Protein AF-A0A952U8T3-F1 (afdb_monomer_lite)

Structure (mmCIF, N/CA/C/O backbone):
data_AF-A0A952U8T3-F1
#
_entry.id   AF-A0A952U8T3-F1
#
loop_
_atom_site.group_PDB
_atom_site.id
_atom_site.type_symbol
_atom_site.label_atom_id
_atom_site.label_alt_id
_atom_site.label_comp_id
_atom_site.label_asym_id
_atom_site.label_entity_id
_atom_site.label_seq_id
_atom_site.pdbx_PDB_ins_code
_atom_site.Cartn_x
_atom_site.Cartn_y
_atom_site.Cartn_z
_atom_site.occupancy
_atom_site.B_iso_or_equiv
_atom_site.auth_seq_id
_atom_site.auth_comp_id
_atom_site.auth_asym_id
_atom_site.auth_atom_id
_atom_site.pdbx_PDB_model_num
ATOM 1 N N . MET A 1 1 ? -33.536 -36.654 -1.961 1.00 46.78 1 MET A N 1
ATOM 2 C CA . MET A 1 1 ? -33.270 -36.885 -0.527 1.00 46.78 1 MET A CA 1
ATOM 3 C C . MET A 1 1 ? -33.445 -35.545 0.174 1.00 46.78 1 MET A C 1
ATOM 5 O O . MET A 1 1 ? -32.583 -34.686 0.072 1.00 46.78 1 MET A O 1
ATOM 9 N N . SER A 1 2 ? -34.635 -35.302 0.715 1.00 52.59 2 SER A N 1
ATOM 10 C CA . SER A 1 2 ? -35.081 -34.015 1.262 1.00 52.59 2 SER A CA 1
ATOM 11 C C . SER A 1 2 ? -34.942 -34.053 2.782 1.00 52.59 2 SER A C 1
ATOM 13 O O . SER A 1 2 ? -35.641 -34.810 3.449 1.00 52.59 2 SER A O 1
ATOM 15 N N . ILE A 1 3 ? -34.007 -33.276 3.328 1.00 52.75 3 ILE A N 1
ATOM 16 C CA . ILE A 1 3 ? -33.812 -33.153 4.776 1.00 52.75 3 ILE A CA 1
ATOM 17 C C . ILE A 1 3 ? -34.829 -32.127 5.294 1.00 52.75 3 ILE A C 1
ATOM 19 O O . ILE A 1 3 ? -34.793 -30.956 4.919 1.00 52.75 3 ILE A O 1
ATOM 23 N N . SER A 1 4 ? -35.772 -32.581 6.120 1.00 53.47 4 SER A N 1
ATOM 24 C CA . SER A 1 4 ? -36.862 -31.773 6.677 1.00 53.47 4 SER A CA 1
ATOM 25 C C . SER A 1 4 ? -36.349 -30.718 7.669 1.00 53.47 4 SER A C 1
ATOM 27 O O . SER A 1 4 ? -35.991 -31.031 8.803 1.00 53.47 4 SER A O 1
ATOM 29 N N . PHE A 1 5 ? -36.367 -29.446 7.258 1.00 59.59 5 PHE A N 1
ATOM 30 C CA . PHE A 1 5 ? -35.943 -28.271 8.043 1.00 59.59 5 PHE A CA 1
ATOM 31 C C . PHE A 1 5 ? -36.820 -27.952 9.271 1.00 59.59 5 PHE A C 1
ATOM 33 O O . PHE A 1 5 ? -36.450 -27.130 10.108 1.00 59.59 5 PHE A O 1
ATOM 40 N N . THR A 1 6 ? -37.976 -28.599 9.420 1.00 67.00 6 THR A N 1
ATOM 41 C CA . THR A 1 6 ? -38.941 -28.340 10.500 1.00 67.00 6 THR A CA 1
ATOM 42 C C . THR A 1 6 ? -38.491 -28.821 11.883 1.00 67.00 6 THR A C 1
ATOM 44 O O . THR A 1 6 ? -39.034 -28.360 12.881 1.00 67.00 6 THR A O 1
ATOM 47 N N . SER A 1 7 ? -37.488 -29.702 11.973 1.00 65.69 7 SER A N 1
ATOM 48 C CA . SER A 1 7 ? -37.007 -30.232 13.262 1.00 65.69 7 SER A CA 1
ATOM 49 C C . SER A 1 7 ? -36.010 -29.303 13.9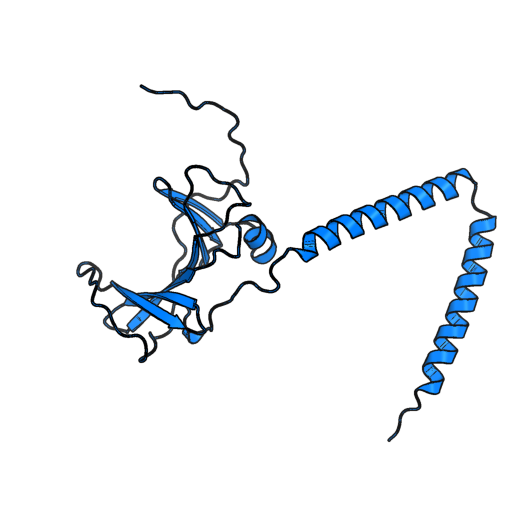76 1.00 65.69 7 SER A C 1
ATOM 51 O O . SER A 1 7 ? -35.964 -29.250 15.201 1.00 65.69 7 SER A O 1
ATOM 53 N N . ALA A 1 8 ? -35.230 -28.507 13.236 1.00 68.88 8 ALA A N 1
ATOM 54 C CA . ALA A 1 8 ? -34.172 -27.683 13.830 1.00 68.88 8 ALA A CA 1
ATOM 55 C C . ALA A 1 8 ? -34.709 -26.460 14.599 1.00 68.88 8 ALA A C 1
ATOM 57 O O . ALA A 1 8 ? -34.133 -26.037 15.601 1.00 68.88 8 ALA A O 1
ATOM 58 N N . THR A 1 9 ? -35.836 -25.893 14.164 1.00 78.06 9 THR A N 1
ATOM 59 C CA . THR A 1 9 ? -36.404 -24.676 14.766 1.00 78.06 9 THR A CA 1
ATOM 60 C C . THR A 1 9 ? -37.128 -24.941 16.087 1.00 78.06 9 THR A C 1
ATOM 62 O O . THR A 1 9 ? -37.121 -24.079 16.967 1.00 78.06 9 THR A O 1
ATOM 65 N N . SER A 1 10 ? -37.714 -26.129 16.273 1.00 79.94 10 SER A N 1
ATOM 66 C CA . SER A 1 10 ? -38.388 -26.503 17.525 1.00 79.94 10 SER A CA 1
ATOM 67 C C . SER A 1 10 ? -37.392 -26.744 18.662 1.00 79.94 10 SER A C 1
ATOM 69 O O . SER A 1 10 ? -37.638 -26.312 19.790 1.00 79.94 10 SER A O 1
ATOM 71 N N . ILE A 1 11 ? -36.237 -27.343 18.350 1.00 80.69 11 ILE A N 1
ATOM 72 C CA . ILE A 1 11 ? -35.148 -27.590 19.305 1.00 80.69 11 ILE A CA 1
ATOM 73 C C . ILE A 1 11 ? -34.557 -26.261 19.795 1.00 80.69 11 ILE A C 1
ATOM 75 O O . ILE A 1 11 ? -34.459 -26.041 21.002 1.00 80.69 11 ILE A O 1
ATOM 79 N N . LEU A 1 12 ? -34.260 -25.326 18.885 1.00 85.06 12 LEU A N 1
ATOM 80 C CA . LEU A 1 12 ? -33.730 -24.006 19.254 1.00 85.06 12 LEU A CA 1
ATOM 81 C C . LEU A 1 12 ? -34.709 -23.195 20.111 1.00 85.06 12 LEU A C 1
ATOM 83 O O . LEU A 1 12 ? -34.300 -22.534 21.065 1.00 85.06 12 LEU A O 1
ATOM 87 N N . ARG A 1 13 ? -36.011 -23.263 19.810 1.00 85.00 13 ARG A N 1
ATOM 88 C CA . ARG A 1 13 ? -37.036 -22.549 20.580 1.00 85.00 13 ARG A CA 1
ATOM 89 C C . ARG A 1 13 ? -37.149 -23.074 22.012 1.00 85.00 13 ARG A C 1
ATOM 91 O O . ARG A 1 13 ? -37.272 -22.279 22.940 1.00 85.00 13 ARG A O 1
ATOM 98 N N . HIS A 1 14 ? -37.091 -24.393 22.193 1.00 85.69 14 HIS A N 1
ATOM 99 C CA . HIS A 1 14 ? -37.178 -25.013 23.513 1.00 85.69 14 HIS A CA 1
ATOM 100 C C . HIS A 1 14 ? -35.940 -24.714 24.380 1.00 85.69 14 HIS A C 1
ATOM 102 O O . HIS A 1 14 ? -36.074 -24.404 25.565 1.00 85.69 14 HIS A O 1
ATOM 108 N N . GLU A 1 15 ? -34.739 -24.744 23.796 1.00 86.81 15 GLU A N 1
ATOM 109 C CA . GLU A 1 15 ? -33.503 -24.351 24.489 1.00 86.81 15 GLU A CA 1
ATOM 110 C C . GLU A 1 15 ? -33.518 -22.866 24.893 1.00 86.81 15 GLU A C 1
ATOM 112 O O . GLU A 1 15 ? -33.124 -22.517 26.008 1.00 86.81 15 GLU A O 1
ATOM 117 N N . PHE A 1 16 ? -34.062 -21.987 24.045 1.00 86.00 16 PHE A N 1
ATOM 118 C CA . PHE A 1 16 ? -34.158 -20.555 24.339 1.00 86.00 16 PHE A CA 1
ATOM 119 C C . PHE A 1 16 ? -35.084 -20.245 25.529 1.00 86.00 16 PHE A C 1
ATOM 121 O O . PHE A 1 16 ? -34.738 -19.437 26.394 1.00 86.00 16 PHE A O 1
ATOM 128 N N . GLU A 1 17 ? -36.239 -20.912 25.623 1.00 87.62 17 GLU A N 1
ATOM 129 C CA . GLU A 1 17 ? -37.163 -20.768 26.762 1.00 87.62 17 GLU A CA 1
ATOM 130 C C . GLU A 1 17 ? -36.539 -21.267 28.079 1.00 87.62 17 GLU A C 1
ATOM 132 O O . GLU A 1 17 ? -36.677 -20.628 29.131 1.00 87.62 17 GLU A O 1
ATOM 137 N N . ARG A 1 18 ? -35.767 -22.365 28.035 1.00 85.69 18 ARG A N 1
ATOM 138 C CA . ARG A 1 18 ? -34.999 -22.840 29.200 1.00 85.69 18 ARG A CA 1
ATOM 139 C C . ARG A 1 18 ? -33.973 -21.810 29.657 1.00 85.69 18 ARG A C 1
ATOM 141 O O . ARG A 1 18 ? -33.938 -21.481 30.842 1.00 85.69 18 ARG A O 1
ATOM 148 N N . LEU A 1 19 ? -33.200 -21.252 28.731 1.00 86.62 19 LEU A N 1
ATOM 149 C CA . LEU A 1 19 ? -32.207 -20.218 29.028 1.00 86.62 19 LEU A CA 1
ATOM 150 C C . LEU A 1 19 ? -32.858 -18.971 29.636 1.00 86.62 19 LEU A C 1
ATOM 152 O O . LEU A 1 19 ? -32.389 -18.455 30.650 1.00 86.62 19 LEU A O 1
ATOM 156 N N . ARG A 1 20 ? -33.994 -18.531 29.087 1.00 86.88 20 ARG A N 1
ATOM 157 C CA . ARG A 1 20 ? -34.738 -17.370 29.587 1.00 86.88 20 ARG A CA 1
ATOM 158 C C . ARG A 1 20 ? -35.224 -17.559 31.027 1.00 86.88 20 ARG A C 1
ATOM 160 O O . ARG A 1 20 ? -35.059 -16.654 31.849 1.00 86.88 20 ARG A O 1
ATOM 167 N N . SER A 1 21 ? -35.809 -18.716 31.344 1.00 83.31 21 SER A N 1
ATOM 168 C CA . SER A 1 21 ? -36.299 -19.004 32.702 1.00 83.31 21 SER A CA 1
ATOM 169 C C . SER A 1 21 ? -35.157 -19.090 33.723 1.00 83.31 21 SER A C 1
ATOM 171 O O . SER A 1 21 ? -35.264 -18.534 34.821 1.00 83.31 21 SER A O 1
ATOM 173 N N . PHE A 1 22 ? -34.029 -19.691 33.336 1.00 84.31 22 PHE A N 1
ATOM 174 C CA . PHE A 1 22 ? -32.840 -19.803 34.177 1.00 84.31 22 PHE A CA 1
ATOM 175 C C . PHE A 1 22 ? -32.208 -18.434 34.473 1.00 84.31 22 PHE A C 1
ATOM 177 O O . PHE A 1 22 ? -31.939 -18.108 35.632 1.00 84.31 22 PHE A O 1
ATOM 184 N N . VAL A 1 23 ? -32.050 -17.588 33.450 1.00 81.88 23 VAL A N 1
ATOM 185 C CA . VAL A 1 23 ? -31.496 -16.231 33.592 1.00 81.88 23 VAL A CA 1
ATOM 186 C C . VAL A 1 23 ? -32.370 -15.372 34.512 1.00 81.88 23 VAL A C 1
ATOM 188 O O . VAL A 1 23 ? -31.845 -14.680 35.384 1.00 81.88 23 VAL A O 1
ATOM 191 N N . GLY A 1 24 ? -33.700 -15.454 34.392 1.00 77.00 24 GLY A N 1
ATOM 192 C CA . GLY A 1 24 ? -34.622 -14.693 35.243 1.00 77.00 24 GLY A CA 1
ATOM 193 C C . GLY A 1 24 ? -34.535 -15.060 36.730 1.00 77.00 24 GLY A C 1
ATOM 194 O O . GLY A 1 24 ? -34.534 -14.178 37.595 1.00 77.00 24 GLY A O 1
ATOM 195 N N . LEU A 1 25 ? -34.413 -16.355 37.040 1.00 84.38 25 LEU A N 1
ATOM 196 C CA . LEU A 1 25 ? -34.237 -16.844 38.413 1.00 84.38 25 LEU A CA 1
ATOM 197 C C . LEU A 1 25 ? -32.885 -16.430 38.999 1.00 84.38 25 LEU A C 1
ATOM 199 O O . LEU A 1 25 ? -32.820 -16.009 40.157 1.00 84.38 25 LEU A O 1
ATOM 203 N N . TRP A 1 26 ? -31.825 -16.496 38.196 1.00 78.81 26 TRP A N 1
ATOM 204 C CA . TRP A 1 26 ? -30.488 -16.080 38.605 1.00 78.81 26 TRP A CA 1
ATOM 205 C C . TRP A 1 26 ? -30.447 -14.576 38.915 1.00 78.81 26 TRP A C 1
ATOM 207 O O . TRP A 1 26 ? -30.024 -14.182 40.002 1.00 78.81 26 TRP A O 1
ATOM 217 N N . PHE A 1 27 ? -31.033 -13.735 38.053 1.00 78.06 27 PHE A N 1
ATOM 218 C CA . PHE A 1 27 ? -31.117 -12.284 38.260 1.00 78.06 27 PHE A CA 1
ATOM 219 C C . PHE A 1 27 ? -31.893 -11.872 39.518 1.00 78.06 27 PHE A C 1
ATOM 221 O O . PHE A 1 27 ? -31.617 -10.816 40.091 1.00 78.06 27 PHE A O 1
ATOM 228 N N . ARG A 1 28 ? -32.848 -12.675 40.000 1.00 83.62 28 ARG A N 1
ATOM 229 C CA . ARG A 1 28 ? -33.565 -12.370 41.252 1.00 83.62 28 ARG A CA 1
ATOM 230 C C . ARG A 1 28 ? -32.678 -12.461 42.494 1.00 83.62 28 ARG A C 1
ATOM 232 O O . ARG A 1 28 ? -32.936 -11.727 43.441 1.00 83.62 28 ARG A O 1
ATOM 239 N N . ARG A 1 29 ? -31.641 -13.305 42.489 1.00 86.69 29 ARG A N 1
ATOM 240 C CA . ARG A 1 29 ? -30.754 -13.525 43.648 1.00 86.69 29 ARG A CA 1
ATOM 241 C C . ARG A 1 29 ? -29.579 -12.554 43.736 1.00 86.69 29 ARG A C 1
ATOM 243 O O . ARG A 1 29 ? -28.903 -12.509 44.757 1.00 86.69 29 ARG A O 1
ATOM 250 N N . ILE A 1 30 ? -29.331 -11.783 42.684 1.00 84.38 30 ILE A N 1
ATOM 251 C CA . ILE A 1 30 ? -28.182 -10.884 42.618 1.00 84.38 30 ILE A CA 1
ATOM 252 C C . ILE A 1 30 ? -28.453 -9.603 43.432 1.00 84.38 30 ILE A C 1
ATOM 254 O O . ILE A 1 30 ? -29.511 -8.988 43.241 1.00 84.38 30 ILE A O 1
ATOM 258 N N . PRO A 1 31 ? -27.510 -9.149 44.283 1.00 92.62 31 PRO A N 1
ATOM 259 C CA . PRO A 1 31 ? -27.607 -7.865 44.974 1.00 92.62 31 PRO A CA 1
ATOM 260 C C . PRO A 1 31 ? -27.795 -6.696 43.990 1.00 92.62 31 PRO A C 1
ATOM 262 O O . PRO A 1 31 ? -27.224 -6.719 42.898 1.00 92.62 31 PRO A O 1
ATOM 265 N N . PRO A 1 32 ? -28.540 -5.638 44.354 1.00 90.50 32 PRO A N 1
ATOM 266 C CA . PRO A 1 32 ? -28.832 -4.525 43.445 1.00 90.50 32 PRO A CA 1
ATOM 267 C C . PRO A 1 32 ? -27.567 -3.839 42.905 1.00 90.50 32 PRO A C 1
ATOM 269 O O . PRO A 1 32 ? -27.513 -3.517 41.721 1.00 90.50 32 PRO A O 1
ATOM 272 N N . LEU A 1 33 ? -26.517 -3.704 43.723 1.00 91.12 33 LEU A N 1
ATOM 273 C CA . LEU A 1 33 ? -25.235 -3.126 43.300 1.00 91.12 33 LEU A CA 1
ATOM 274 C C . LEU A 1 33 ? -24.551 -3.943 42.195 1.00 91.12 33 LEU A C 1
ATOM 276 O O . LEU A 1 33 ? -24.037 -3.373 41.235 1.00 91.12 33 LEU A O 1
ATOM 280 N N . LEU A 1 34 ? -24.596 -5.277 42.279 1.00 90.94 34 LEU A N 1
ATOM 281 C CA . LEU A 1 34 ? -23.985 -6.141 41.267 1.00 90.94 34 LEU A CA 1
ATOM 282 C C . LEU A 1 34 ? -24.742 -6.060 39.930 1.00 90.94 34 LEU A C 1
ATOM 284 O O . LEU A 1 34 ? -24.119 -6.128 38.875 1.00 90.94 34 LEU A O 1
ATOM 288 N N . LYS A 1 35 ? -26.065 -5.837 39.952 1.00 87.31 35 LYS A N 1
ATOM 289 C CA . LYS A 1 35 ? -26.858 -5.598 38.729 1.00 87.31 35 LYS A CA 1
A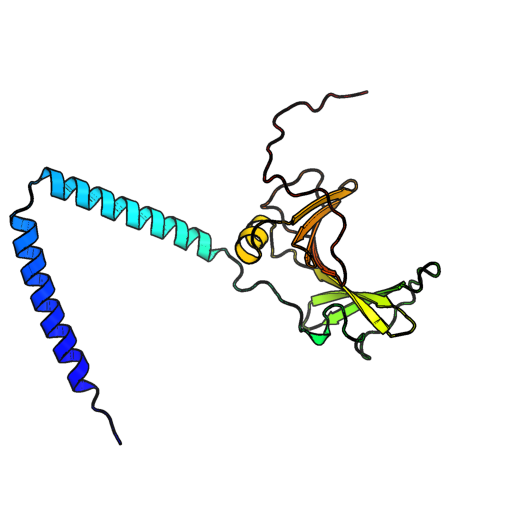TOM 290 C C . LYS A 1 35 ? -26.440 -4.314 38.021 1.00 87.31 35 LYS A C 1
ATOM 292 O O . LYS A 1 35 ? -26.324 -4.315 36.800 1.00 87.31 35 LYS A O 1
ATOM 297 N N . ILE A 1 36 ? -26.201 -3.245 38.782 1.00 93.19 36 ILE A N 1
ATOM 298 C CA . ILE A 1 36 ? -25.736 -1.962 38.238 1.00 93.19 36 ILE A CA 1
ATOM 299 C C . ILE A 1 36 ? -24.346 -2.131 37.621 1.00 93.19 36 ILE A C 1
ATOM 301 O O . ILE A 1 36 ? -24.143 -1.727 36.480 1.00 93.19 36 ILE A O 1
ATOM 305 N N . ALA A 1 37 ? -23.424 -2.793 38.327 1.00 94.69 37 ALA A N 1
ATOM 306 C CA . ALA A 1 37 ? -22.079 -3.059 37.821 1.00 94.69 37 ALA A CA 1
ATOM 307 C C . ALA A 1 37 ? -22.097 -3.891 36.524 1.00 94.69 37 ALA A C 1
ATOM 309 O O . ALA A 1 37 ? -21.435 -3.533 35.552 1.00 94.69 37 ALA A O 1
ATOM 310 N N . LEU A 1 38 ? -22.908 -4.955 36.469 1.00 94.62 38 LEU A N 1
ATOM 311 C CA . LEU A 1 38 ? -23.120 -5.750 35.252 1.00 94.62 38 LEU A CA 1
ATOM 312 C C . LEU A 1 38 ? -23.693 -4.906 34.109 1.00 94.62 38 LEU A C 1
ATOM 314 O O . LEU A 1 38 ? -23.211 -4.997 32.984 1.00 94.62 38 LEU A O 1
ATOM 318 N N . GLY A 1 39 ? -24.690 -4.067 34.394 1.00 94.62 39 GLY A N 1
ATOM 319 C CA . GLY A 1 39 ? -25.277 -3.162 33.407 1.00 94.62 39 GLY A CA 1
ATOM 320 C C . GLY A 1 39 ? -24.257 -2.171 32.844 1.00 94.62 39 GLY A C 1
ATOM 321 O O . GLY A 1 39 ? -24.164 -2.019 31.628 1.00 94.62 39 GLY A O 1
ATOM 322 N N . MET A 1 40 ? -23.445 -1.557 33.710 1.00 96.56 40 MET A N 1
ATOM 323 C CA . MET A 1 40 ? -22.357 -0.661 33.306 1.00 96.56 40 MET A CA 1
ATOM 324 C C . MET A 1 40 ? -21.316 -1.383 32.449 1.00 96.56 40 MET A C 1
ATOM 326 O O . MET A 1 40 ? -20.934 -0.864 31.405 1.00 96.56 40 MET A O 1
ATOM 330 N N . GLN A 1 41 ? -20.902 -2.593 32.837 1.00 96.38 41 GLN A N 1
ATOM 331 C CA . GLN A 1 41 ? -19.922 -3.376 32.084 1.00 96.38 41 GLN A CA 1
ATOM 332 C C . GLN A 1 41 ? -20.438 -3.758 30.692 1.00 96.38 41 GLN A C 1
ATOM 334 O O . GLN A 1 41 ? -19.719 -3.608 29.702 1.00 96.38 41 GLN A O 1
ATOM 339 N N . VAL A 1 42 ? -21.685 -4.228 30.596 1.00 96.06 42 VAL A N 1
ATOM 340 C CA . VAL A 1 42 ? -22.318 -4.561 29.312 1.00 96.06 42 VAL A CA 1
ATOM 341 C C . VAL A 1 42 ? -22.451 -3.306 28.451 1.00 96.06 42 VAL A C 1
ATOM 343 O O . VAL A 1 42 ? -22.088 -3.338 27.279 1.00 96.06 42 VAL A O 1
ATOM 346 N N . GLY A 1 43 ? -22.897 -2.190 29.034 1.00 97.25 43 GLY A N 1
ATOM 347 C CA . GLY A 1 43 ? -22.998 -0.904 28.346 1.00 97.25 43 GLY A CA 1
ATOM 348 C C . GLY A 1 43 ? -21.655 -0.427 27.791 1.00 97.25 43 GLY A C 1
ATOM 349 O O . GLY A 1 43 ? -21.558 -0.123 26.605 1.00 97.25 43 GLY A O 1
ATOM 350 N N . LEU A 1 44 ? -20.599 -0.444 28.609 1.00 97.12 44 LEU A N 1
ATOM 351 C CA . LEU A 1 44 ? -19.242 -0.089 28.190 1.00 97.12 44 LEU A CA 1
ATOM 352 C C . LEU A 1 44 ? -18.740 -1.006 27.068 1.00 97.12 44 LEU A C 1
ATOM 354 O O . LEU A 1 44 ? -18.192 -0.528 26.080 1.00 97.12 44 LEU A O 1
ATOM 358 N N . THR A 1 45 ? -18.973 -2.315 27.184 1.00 96.44 45 THR A N 1
ATOM 359 C CA . THR A 1 45 ? -18.570 -3.293 26.163 1.00 96.44 45 THR A CA 1
ATOM 360 C C . THR A 1 45 ? -19.277 -3.027 24.832 1.00 96.44 45 THR A C 1
ATOM 362 O O . THR A 1 45 ? -18.637 -3.047 23.784 1.00 96.44 45 THR A O 1
ATOM 365 N N . LEU A 1 46 ? -20.577 -2.718 24.856 1.00 96.62 46 LEU A N 1
ATOM 366 C CA . LEU A 1 46 ? -21.335 -2.361 23.654 1.00 96.62 46 LEU A CA 1
ATOM 367 C C . LEU A 1 46 ? -20.849 -1.049 23.029 1.00 96.62 46 LEU A C 1
ATOM 369 O O . LEU A 1 46 ? -20.758 -0.975 21.807 1.00 96.62 46 LEU A O 1
ATOM 373 N N . ILE A 1 47 ? -20.491 -0.047 23.839 1.00 96.44 47 ILE A N 1
ATOM 374 C CA . ILE A 1 47 ? -19.891 1.203 23.349 1.00 96.44 47 ILE A CA 1
ATOM 375 C C . ILE A 1 47 ? -18.553 0.913 22.663 1.00 96.44 47 ILE A C 1
ATOM 377 O O . ILE A 1 47 ? -18.350 1.355 21.537 1.00 96.44 47 ILE A O 1
ATOM 381 N N . ILE A 1 48 ? -17.672 0.124 23.287 1.00 94.69 48 ILE A N 1
ATOM 382 C CA . ILE A 1 48 ? -16.378 -0.261 22.701 1.00 94.69 48 ILE A CA 1
ATOM 383 C C . ILE A 1 48 ? -16.586 -0.990 21.369 1.00 94.69 48 ILE A C 1
ATOM 385 O O . ILE A 1 48 ? -15.977 -0.622 20.368 1.00 94.69 48 ILE A O 1
ATOM 389 N N . ILE A 1 49 ? -17.481 -1.982 21.321 1.00 91.38 49 ILE A N 1
ATOM 390 C CA . ILE A 1 49 ? -17.804 -2.706 20.082 1.00 91.38 49 ILE A CA 1
ATOM 391 C C . ILE A 1 49 ? -18.367 -1.750 19.024 1.00 91.38 49 ILE A C 1
ATOM 393 O O . ILE A 1 49 ? -17.993 -1.849 17.857 1.00 91.38 49 ILE A O 1
ATOM 397 N N . GLY A 1 50 ? -19.241 -0.820 19.414 1.00 90.75 50 GLY A N 1
ATOM 398 C CA . GLY A 1 50 ? -19.814 0.186 18.524 1.00 90.75 50 GLY A CA 1
ATOM 399 C C . GLY A 1 50 ? -18.750 1.097 17.914 1.00 90.75 50 GLY A C 1
ATOM 400 O O . GLY A 1 50 ? -18.724 1.266 16.698 1.00 90.75 50 GLY A O 1
ATOM 401 N N . VAL A 1 51 ? -17.830 1.612 18.732 1.00 87.12 51 VAL A N 1
ATOM 402 C CA . VAL A 1 51 ? -16.701 2.442 18.282 1.00 87.12 51 VAL A CA 1
ATOM 403 C C . VAL A 1 51 ? -15.784 1.656 17.344 1.00 87.12 51 VAL A C 1
ATOM 405 O O . VAL A 1 51 ? -15.431 2.155 16.279 1.00 87.12 51 VAL A O 1
ATOM 408 N N . LEU A 1 52 ? -15.459 0.404 17.679 1.00 83.38 52 LEU A N 1
ATOM 409 C CA . LEU A 1 52 ? -14.640 -0.459 16.822 1.00 83.38 52 LEU A CA 1
ATOM 410 C C . LEU A 1 52 ? -15.311 -0.732 15.470 1.00 83.38 52 LEU A C 1
ATOM 412 O O . LEU A 1 52 ? -14.648 -0.680 14.436 1.00 83.38 52 LEU A O 1
ATOM 416 N N . ARG A 1 53 ? -16.623 -0.999 15.459 1.00 80.25 53 ARG A N 1
ATOM 417 C CA . ARG A 1 53 ? -17.401 -1.229 14.232 1.00 80.25 53 ARG A CA 1
ATOM 418 C C . ARG A 1 53 ? -17.494 0.027 13.372 1.00 80.25 53 ARG A C 1
ATOM 420 O O . ARG A 1 53 ? -17.304 -0.076 12.168 1.00 80.25 53 ARG A O 1
ATOM 427 N N . LEU A 1 54 ? -17.748 1.188 13.975 1.00 79.62 54 LEU A N 1
ATOM 428 C CA . LEU A 1 54 ? -17.771 2.471 13.267 1.00 79.62 54 LEU A CA 1
ATOM 429 C C . LEU A 1 54 ? -16.405 2.804 12.661 1.00 79.62 54 LEU A C 1
ATOM 431 O O . LEU A 1 54 ? -16.355 3.241 11.517 1.00 79.62 54 LEU A O 1
ATOM 435 N N . GLY A 1 55 ? -15.311 2.512 13.371 1.00 68.06 55 GLY A N 1
ATOM 436 C CA . GLY A 1 55 ? -13.958 2.630 12.823 1.00 68.06 55 GLY A CA 1
ATOM 437 C C . GLY A 1 55 ? -13.695 1.687 11.643 1.00 68.06 55 GLY A C 1
ATOM 438 O O . GLY A 1 55 ? -12.972 2.051 10.726 1.00 68.06 55 GLY A O 1
ATOM 439 N N . HIS A 1 56 ? -14.323 0.506 11.619 1.00 63.00 56 HIS A N 1
ATOM 440 C CA . HIS A 1 56 ? -14.182 -0.454 10.516 1.00 63.00 56 HIS A CA 1
ATOM 441 C C . HIS A 1 56 ? -15.024 -0.124 9.279 1.00 63.00 56 HIS A C 1
ATOM 443 O O . HIS A 1 56 ? -14.686 -0.581 8.193 1.00 63.00 56 HIS A O 1
ATOM 449 N N . LEU A 1 57 ? -16.104 0.654 9.407 1.00 65.38 57 LEU A N 1
ATOM 450 C CA . LEU A 1 57 ? -16.947 1.025 8.260 1.00 65.38 57 LEU A CA 1
ATOM 451 C C . LEU A 1 57 ? -16.244 1.978 7.278 1.00 65.38 57 LEU A C 1
ATOM 453 O O . LEU A 1 57 ? -16.739 2.157 6.169 1.00 65.38 57 LEU A O 1
ATOM 457 N N . GLY A 1 58 ? -15.112 2.569 7.674 1.00 61.53 58 GLY A N 1
ATOM 458 C CA . GLY A 1 58 ? -14.271 3.401 6.815 1.00 61.53 58 GLY A CA 1
ATOM 459 C C . GLY A 1 58 ? -13.044 2.696 6.235 1.00 61.53 58 GLY A C 1
ATOM 460 O O . GLY A 1 58 ? -12.342 3.323 5.455 1.00 61.53 58 GLY A O 1
ATOM 461 N N . ILE A 1 59 ? -12.766 1.436 6.597 1.00 61.69 59 ILE A N 1
ATOM 462 C CA . ILE A 1 59 ? -11.585 0.722 6.090 1.00 61.69 59 ILE A CA 1
ATOM 463 C C . ILE A 1 59 ? -11.889 0.259 4.655 1.00 61.69 59 ILE A C 1
ATOM 465 O O . ILE A 1 59 ? -12.862 -0.482 4.470 1.00 61.69 59 ILE A O 1
ATOM 469 N N . PRO A 1 60 ? -11.095 0.659 3.642 1.00 60.69 60 PRO A N 1
ATOM 470 C CA . PRO A 1 60 ? -11.251 0.182 2.274 1.00 60.69 60 PRO A CA 1
ATOM 471 C C . PRO A 1 60 ? -11.308 -1.347 2.238 1.00 60.69 60 PRO A C 1
ATOM 473 O O . PRO A 1 60 ? -10.502 -2.030 2.870 1.00 60.69 60 PRO A O 1
ATOM 476 N N . SER A 1 61 ? -12.288 -1.881 1.507 1.00 60.31 61 SER A N 1
ATOM 477 C CA . SER A 1 61 ? -12.719 -3.283 1.593 1.00 60.31 61 SER A CA 1
ATOM 478 C C . SER A 1 61 ? -11.684 -4.319 1.153 1.00 60.31 61 SER A C 1
ATOM 480 O O . SER A 1 61 ? -11.883 -5.503 1.390 1.00 60.31 61 SER A O 1
ATOM 482 N N . GLU A 1 62 ? -10.578 -3.914 0.547 1.00 80.75 62 GLU A N 1
ATOM 483 C CA . GLU A 1 62 ? -9.448 -4.783 0.242 1.00 80.75 62 GLU A CA 1
ATOM 484 C C . GLU A 1 62 ? -8.275 -3.875 -0.138 1.00 80.75 62 GLU A C 1
ATOM 486 O O . GLU A 1 62 ? -8.469 -2.887 -0.856 1.00 80.75 62 GLU A O 1
ATOM 491 N N . ILE A 1 63 ? -7.053 -4.172 0.317 1.00 83.94 63 ILE A N 1
ATOM 492 C CA . ILE A 1 63 ? -5.893 -3.587 -0.366 1.00 83.94 63 ILE A CA 1
ATOM 493 C C . ILE A 1 63 ? -5.897 -4.155 -1.768 1.00 83.94 63 ILE A C 1
ATOM 495 O O . ILE A 1 63 ? -5.924 -5.373 -1.951 1.00 83.94 63 ILE A O 1
ATOM 499 N N . TYR A 1 64 ? -5.848 -3.261 -2.745 1.00 86.75 64 TYR A N 1
ATOM 500 C CA . TYR A 1 64 ? -5.627 -3.639 -4.117 1.00 86.75 64 TYR A CA 1
ATOM 501 C C . TYR A 1 64 ? -4.293 -4.380 -4.200 1.00 86.75 64 TYR A C 1
ATOM 503 O O . TYR A 1 64 ? -3.223 -3.783 -4.083 1.00 86.75 64 TYR A O 1
ATOM 511 N N . ASN A 1 65 ? -4.372 -5.695 -4.368 1.00 90.25 65 ASN A N 1
ATOM 512 C CA . ASN A 1 65 ? -3.220 -6.531 -4.641 1.00 90.25 65 ASN A CA 1
ATOM 513 C C . ASN A 1 65 ? -3.094 -6.654 -6.160 1.00 90.25 65 ASN A C 1
ATOM 515 O O . ASN A 1 65 ? -4.005 -7.200 -6.790 1.00 90.25 65 ASN A O 1
ATOM 519 N N . PRO A 1 66 ? -1.993 -6.168 -6.760 1.00 92.56 66 PRO A N 1
ATOM 520 C CA . PRO A 1 66 ? -1.730 -6.396 -8.168 1.00 92.56 66 PRO A CA 1
ATOM 521 C C . PRO A 1 66 ? -1.838 -7.882 -8.532 1.00 92.56 66 PRO A C 1
ATOM 523 O O . PRO A 1 66 ? -1.362 -8.729 -7.766 1.00 92.56 66 PRO A O 1
ATOM 526 N N . PRO A 1 67 ? -2.405 -8.219 -9.703 1.00 94.69 67 PRO A N 1
ATOM 527 C CA . PRO A 1 67 ? -2.345 -9.576 -10.226 1.00 94.69 67 PRO A CA 1
ATOM 528 C C . PRO A 1 67 ? -0.908 -10.107 -10.233 1.00 94.69 67 PRO A C 1
ATOM 530 O O . PRO A 1 67 ? 0.026 -9.389 -10.588 1.00 94.69 67 PRO A O 1
ATOM 533 N N . GLN A 1 68 ? -0.730 -11.382 -9.875 1.00 96.38 68 GLN A N 1
ATOM 534 C CA . GLN A 1 68 ? 0.594 -11.977 -9.650 1.00 96.38 68 GLN A CA 1
ATOM 535 C C . GLN A 1 68 ? 1.544 -11.838 -10.851 1.00 96.38 68 GLN A C 1
ATOM 537 O O . GLN A 1 68 ? 2.742 -11.674 -10.656 1.00 96.38 68 GLN A O 1
ATOM 542 N N . VAL A 1 69 ? 1.015 -11.848 -12.079 1.00 96.69 69 VAL A N 1
ATOM 543 C CA . VAL A 1 69 ? 1.784 -11.664 -13.324 1.00 96.69 69 VAL A CA 1
ATOM 544 C C . VAL A 1 69 ? 2.489 -10.304 -13.413 1.00 96.69 69 VAL A C 1
ATOM 546 O O . VAL A 1 69 ? 3.484 -10.174 -14.117 1.00 96.69 69 VAL A O 1
ATOM 549 N N . TYR A 1 70 ? 1.999 -9.299 -12.689 1.00 96.38 70 TYR A N 1
ATOM 550 C CA . TYR A 1 70 ? 2.569 -7.955 -12.660 1.00 96.38 70 TYR A CA 1
ATOM 551 C C . TYR A 1 70 ? 3.484 -7.730 -11.457 1.00 96.38 70 TYR A C 1
ATOM 553 O O . TYR A 1 70 ? 3.929 -6.611 -11.259 1.00 96.38 70 TYR A O 1
ATOM 561 N N . LEU A 1 71 ? 3.752 -8.747 -10.633 1.00 97.38 71 LEU A N 1
ATOM 562 C CA . LEU A 1 71 ? 4.656 -8.614 -9.491 1.00 97.38 71 LEU A CA 1
ATOM 563 C C . LEU A 1 71 ? 6.119 -8.862 -9.893 1.00 97.38 71 LEU A C 1
ATOM 565 O O . LEU A 1 71 ? 6.378 -9.574 -10.871 1.00 97.38 71 LEU A O 1
ATOM 569 N N . PRO A 1 72 ? 7.086 -8.330 -9.122 1.00 97.69 72 PRO A N 1
ATOM 570 C CA . PRO A 1 72 ? 8.503 -8.571 -9.367 1.00 97.69 72 PRO A CA 1
ATOM 571 C C . PRO A 1 72 ? 8.865 -10.062 -9.430 1.00 97.69 72 PRO A C 1
ATOM 573 O O . PRO A 1 72 ? 8.259 -10.899 -8.760 1.00 97.69 72 PRO A O 1
ATOM 576 N N . GLY A 1 73 ? 9.855 -10.387 -10.260 1.00 97.25 73 GLY A N 1
ATOM 577 C CA . GLY A 1 73 ? 10.268 -11.751 -10.597 1.00 97.25 73 GLY A CA 1
ATOM 578 C C . GLY A 1 73 ? 9.551 -12.348 -11.814 1.00 97.25 73 GLY A C 1
ATOM 579 O O . GLY A 1 73 ? 10.012 -13.353 -12.349 1.00 97.25 73 GLY A O 1
ATOM 580 N N . ASN A 1 74 ? 8.466 -11.732 -12.292 1.00 97.75 74 ASN A N 1
ATOM 581 C CA . ASN A 1 74 ? 7.756 -12.171 -13.496 1.00 97.75 74 ASN A CA 1
ATOM 582 C C . ASN A 1 74 ? 8.267 -11.453 -14.756 1.00 97.75 74 ASN A C 1
ATOM 584 O O . ASN A 1 74 ? 8.781 -10.333 -14.665 1.00 97.75 74 ASN A O 1
ATOM 588 N N . PRO A 1 75 ? 8.117 -12.062 -15.946 1.00 96.62 75 PRO A N 1
ATOM 589 C CA . PRO A 1 75 ? 8.405 -11.385 -17.203 1.00 96.62 75 PRO A CA 1
ATOM 590 C C . PRO A 1 75 ? 7.421 -10.234 -17.446 1.00 96.62 75 PRO A C 1
ATOM 592 O O . PRO A 1 75 ? 6.223 -10.348 -17.187 1.00 96.62 75 PRO A O 1
ATOM 595 N N . LEU A 1 76 ? 7.925 -9.135 -18.002 1.00 95.50 76 LEU A N 1
ATOM 596 C CA . LEU A 1 76 ? 7.129 -7.983 -18.392 1.00 95.50 76 LEU A CA 1
ATOM 597 C C . LEU A 1 76 ? 6.121 -8.404 -19.480 1.00 95.50 76 LEU A C 1
ATOM 599 O O . LEU A 1 76 ? 6.530 -8.954 -20.509 1.00 95.50 76 LEU A O 1
ATOM 603 N N . PRO A 1 77 ? 4.817 -8.132 -19.298 1.00 93.00 77 PRO A N 1
ATOM 604 C CA . PRO A 1 77 ? 3.796 -8.474 -20.279 1.00 93.00 77 PRO A CA 1
ATOM 605 C C . PRO A 1 77 ? 4.107 -7.894 -21.662 1.00 93.00 77 PRO A C 1
ATOM 607 O O . PRO A 1 77 ? 4.464 -6.724 -21.792 1.00 93.00 77 PRO A O 1
ATOM 610 N N . ALA A 1 78 ? 3.892 -8.688 -22.715 1.00 89.56 78 ALA A N 1
ATOM 611 C CA . ALA A 1 78 ? 4.168 -8.275 -24.095 1.00 89.56 78 ALA A CA 1
ATOM 612 C C . ALA A 1 78 ? 3.354 -7.047 -24.551 1.00 89.56 78 ALA A C 1
ATOM 614 O O . ALA A 1 78 ? 3.778 -6.339 -25.458 1.00 89.56 78 ALA A O 1
ATOM 615 N N . LEU A 1 79 ? 2.203 -6.811 -23.914 1.00 84.25 79 LEU A N 1
ATOM 616 C CA . LEU A 1 79 ? 1.287 -5.697 -24.181 1.00 84.25 79 LEU A CA 1
ATOM 617 C C . LEU A 1 79 ? 1.793 -4.350 -23.641 1.00 84.25 79 LEU A C 1
ATOM 619 O O . LEU A 1 79 ? 1.252 -3.311 -24.003 1.00 84.25 79 LEU A O 1
ATOM 623 N N . VAL A 1 80 ? 2.794 -4.355 -22.757 1.00 83.25 80 VAL A N 1
ATOM 624 C CA . VAL A 1 80 ? 3.340 -3.128 -22.175 1.00 83.25 80 VAL A CA 1
ATOM 625 C C . VAL A 1 80 ? 4.326 -2.533 -23.172 1.00 83.25 80 VAL A C 1
ATOM 627 O O . VAL A 1 80 ? 5.426 -3.062 -23.372 1.00 83.25 80 VAL A O 1
ATOM 630 N N . GLU A 1 81 ? 3.926 -1.434 -23.812 1.00 78.38 81 GLU A N 1
ATOM 631 C CA . GLU A 1 81 ? 4.819 -0.682 -24.687 1.00 78.38 81 GLU A CA 1
ATOM 632 C C . GLU A 1 81 ? 6.029 -0.180 -23.895 1.00 78.38 81 GLU A C 1
ATOM 634 O O . GLU A 1 81 ? 5.931 0.295 -22.762 1.00 78.38 81 GLU A O 1
ATOM 639 N N . VAL A 1 82 ? 7.211 -0.327 -24.485 1.00 75.81 82 VAL A N 1
ATOM 640 C CA . VAL A 1 82 ? 8.459 0.101 -23.859 1.00 75.81 82 VAL A CA 1
ATOM 641 C C . VAL A 1 82 ? 8.691 1.557 -24.231 1.00 75.81 82 VAL A C 1
ATOM 643 O O . VAL A 1 82 ? 9.187 1.857 -25.317 1.00 75.81 82 VAL A O 1
ATOM 646 N N . ALA A 1 83 ? 8.366 2.470 -23.318 1.00 66.94 83 ALA A N 1
ATOM 647 C CA . ALA A 1 83 ? 8.913 3.814 -23.387 1.00 66.94 83 ALA A CA 1
ATOM 648 C C . ALA A 1 83 ? 10.407 3.724 -23.040 1.00 66.94 83 ALA A C 1
ATOM 650 O O . ALA A 1 83 ? 10.779 3.377 -21.920 1.00 66.94 83 ALA A O 1
ATOM 651 N N . LEU A 1 84 ? 11.283 3.984 -24.013 1.00 63.31 84 LEU A N 1
ATOM 652 C CA . LEU A 1 84 ? 12.739 3.928 -23.846 1.00 63.31 84 LEU A CA 1
ATOM 653 C C . LEU A 1 84 ? 13.253 5.128 -23.026 1.00 63.31 84 LEU A C 1
ATOM 655 O O . LEU A 1 84 ? 14.044 5.937 -23.505 1.00 63.31 84 LEU A O 1
ATOM 659 N N . CYS A 1 85 ? 12.839 5.247 -21.766 1.00 62.12 85 CYS A N 1
ATOM 660 C CA . CYS A 1 85 ? 13.553 6.047 -20.776 1.00 62.12 85 CYS A CA 1
ATOM 661 C C . CYS A 1 85 ? 14.687 5.182 -20.216 1.00 62.12 85 CYS A C 1
ATOM 663 O O . CYS A 1 85 ? 14.582 4.573 -19.153 1.00 62.12 85 CYS A O 1
ATOM 665 N N . ALA A 1 86 ? 15.752 5.051 -21.004 1.00 58.31 86 ALA A N 1
ATOM 666 C CA . ALA A 1 86 ? 16.877 4.188 -20.684 1.00 58.31 86 ALA A CA 1
ATOM 667 C C . ALA A 1 86 ? 17.793 4.848 -19.645 1.00 58.31 86 ALA A C 1
ATOM 669 O O . ALA A 1 86 ? 18.451 5.850 -19.933 1.00 58.31 86 ALA A O 1
ATOM 670 N N . ASN A 1 87 ? 17.906 4.248 -18.458 1.00 60.84 87 ASN A N 1
ATOM 671 C CA . ASN A 1 87 ? 19.069 4.477 -17.608 1.00 60.84 87 ASN A CA 1
ATOM 672 C C . ASN A 1 87 ? 20.168 3.493 -18.039 1.00 60.84 87 ASN A C 1
ATOM 674 O O . ASN A 1 87 ? 20.301 2.389 -17.503 1.00 60.84 87 ASN A O 1
ATOM 678 N N . TYR A 1 88 ? 20.918 3.881 -19.075 1.00 63.22 88 TYR A N 1
ATOM 679 C CA . TYR A 1 88 ? 21.892 3.021 -19.760 1.00 63.22 88 TYR A CA 1
ATOM 680 C C . TYR A 1 88 ? 22.965 2.434 -18.833 1.00 63.22 88 TYR A C 1
ATOM 682 O O . TYR A 1 88 ? 23.509 1.376 -19.135 1.00 63.22 88 TYR A O 1
ATOM 690 N N . ALA A 1 89 ? 23.247 3.078 -17.697 1.00 66.56 89 ALA A N 1
ATOM 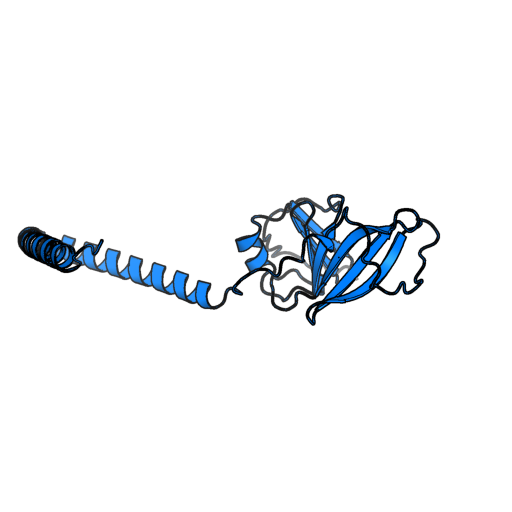691 C CA . ALA A 1 89 ? 24.302 2.653 -16.782 1.00 66.56 89 ALA A CA 1
ATOM 692 C C . ALA A 1 89 ? 24.023 1.301 -16.097 1.00 66.56 89 ALA A C 1
ATOM 694 O O . ALA A 1 89 ? 24.964 0.624 -15.692 1.00 66.56 89 ALA A O 1
ATOM 695 N N . HIS A 1 90 ? 22.753 0.893 -15.974 1.00 68.38 90 HIS A N 1
ATOM 696 C CA . HIS A 1 90 ? 22.377 -0.294 -15.194 1.00 68.38 90 HIS A CA 1
ATOM 697 C C . HIS A 1 90 ? 21.462 -1.278 -15.926 1.00 68.38 90 HIS A C 1
ATOM 699 O O . HIS A 1 90 ? 20.957 -2.195 -15.289 1.00 68.38 90 HIS A O 1
ATOM 705 N N . GLN A 1 91 ? 21.213 -1.087 -17.230 1.00 84.25 91 GLN A N 1
ATOM 706 C CA . GLN A 1 91 ? 20.287 -1.920 -18.023 1.00 84.25 91 GLN A CA 1
ATOM 707 C C . GLN A 1 91 ? 18.873 -2.044 -17.412 1.00 84.25 91 GLN A C 1
ATOM 709 O O . GLN A 1 91 ? 18.120 -2.968 -17.727 1.00 84.25 91 GLN A O 1
ATOM 714 N N . LYS A 1 92 ? 18.507 -1.093 -16.544 1.00 89.12 92 LYS A N 1
ATOM 715 C CA . LYS A 1 92 ? 17.191 -0.984 -15.919 1.00 89.12 92 LYS A CA 1
ATOM 716 C C . LYS A 1 92 ? 16.368 0.018 -16.708 1.00 89.12 92 LYS A C 1
ATOM 718 O O . LYS A 1 92 ? 16.815 1.140 -16.955 1.00 89.12 92 LYS A O 1
ATOM 723 N N . PHE A 1 93 ? 15.174 -0.397 -17.092 1.00 90.38 93 PHE A N 1
ATOM 724 C CA . PHE A 1 93 ? 14.251 0.410 -17.875 1.00 90.38 93 PHE A CA 1
ATOM 725 C C . PHE A 1 93 ? 12.960 0.561 -17.099 1.00 90.38 93 PHE A C 1
ATOM 727 O O . PHE A 1 93 ? 12.508 -0.389 -16.459 1.00 90.38 93 PHE A O 1
ATOM 734 N N . SER A 1 94 ? 12.380 1.754 -17.168 1.00 91.75 94 SER A N 1
ATOM 735 C CA . SER A 1 94 ? 11.090 2.038 -16.558 1.00 91.75 94 SER A CA 1
ATOM 736 C C . SER A 1 94 ? 10.041 2.249 -17.639 1.00 91.75 94 SER A C 1
ATOM 738 O O . SER A 1 94 ? 10.302 2.900 -18.647 1.00 91.75 94 SER A O 1
ATOM 740 N N . THR A 1 95 ? 8.854 1.698 -17.427 1.00 93.06 95 THR A N 1
ATOM 741 C CA . THR A 1 95 ? 7.697 1.893 -18.300 1.00 93.06 95 THR A CA 1
ATOM 742 C C . THR A 1 95 ? 6.420 1.969 -17.470 1.00 93.06 95 THR A C 1
ATOM 744 O O . THR A 1 95 ? 6.419 1.665 -16.276 1.00 93.06 95 THR A O 1
ATOM 747 N N . THR A 1 96 ? 5.326 2.377 -18.099 1.00 93.94 96 THR A N 1
ATOM 748 C CA . THR A 1 96 ? 4.009 2.472 -17.478 1.00 93.94 96 THR A CA 1
ATOM 749 C C . THR A 1 96 ? 2.967 1.752 -18.312 1.00 93.94 96 THR A C 1
ATOM 751 O O . THR A 1 96 ? 3.045 1.777 -19.537 1.00 93.94 96 THR A O 1
ATOM 754 N N . ALA A 1 97 ? 1.965 1.169 -17.664 1.00 93.62 97 ALA A N 1
ATOM 755 C CA . ALA A 1 97 ? 0.813 0.588 -18.343 1.00 93.62 97 ALA A CA 1
ATOM 756 C C . ALA A 1 97 ? -0.478 0.904 -17.595 1.00 93.62 97 ALA A C 1
ATOM 758 O O . ALA A 1 97 ? -0.476 1.039 -16.372 1.00 93.62 97 ALA A O 1
ATOM 759 N N . GLU A 1 98 ? -1.584 0.987 -18.326 1.00 93.94 98 GLU A N 1
ATOM 760 C CA . GLU A 1 98 ? -2.918 1.054 -17.739 1.00 93.94 98 GLU A CA 1
ATOM 761 C C . GLU A 1 98 ? -3.528 -0.351 -17.714 1.00 93.94 98 GLU A C 1
ATOM 763 O O . GLU A 1 98 ? -3.650 -1.003 -18.750 1.00 93.94 98 GLU A O 1
ATOM 768 N N . ILE A 1 99 ? -3.859 -0.842 -16.521 1.00 92.06 99 ILE A N 1
ATOM 769 C CA . ILE A 1 99 ? -4.375 -2.195 -16.284 1.00 92.06 99 ILE A CA 1
ATOM 770 C C . ILE A 1 99 ? -5.575 -2.057 -15.353 1.00 92.06 99 ILE A C 1
ATOM 772 O O . ILE A 1 99 ? -5.453 -1.477 -14.274 1.00 92.06 99 ILE A O 1
ATOM 776 N N . ASP A 1 100 ? -6.740 -2.544 -15.779 1.00 91.44 100 ASP A N 1
ATOM 777 C CA . ASP A 1 100 ? -8.000 -2.452 -15.026 1.00 91.44 100 ASP A CA 1
ATOM 778 C C . ASP A 1 100 ? -8.325 -1.021 -14.534 1.00 91.44 100 ASP A C 1
ATOM 780 O O . ASP A 1 100 ? -8.824 -0.818 -13.427 1.00 91.44 100 ASP A O 1
ATOM 784 N N . GLY A 1 101 ? -8.003 -0.007 -15.350 1.00 91.94 101 GLY A N 1
ATOM 785 C CA . GLY A 1 101 ? -8.219 1.411 -15.029 1.00 91.94 101 GLY A CA 1
ATOM 786 C C . GLY A 1 101 ? -7.235 2.001 -14.011 1.00 91.94 101 GLY A C 1
ATOM 787 O O . GLY A 1 101 ? -7.479 3.083 -13.476 1.00 91.94 101 GLY A O 1
ATOM 788 N N . ARG A 1 102 ? -6.130 1.307 -13.708 1.00 93.44 102 ARG A N 1
ATOM 789 C CA . ARG A 1 102 ? -5.058 1.783 -12.823 1.00 93.44 102 ARG A CA 1
ATOM 790 C C . ARG A 1 102 ? -3.747 1.914 -13.581 1.00 93.44 102 ARG A C 1
ATOM 792 O O . ARG A 1 102 ? -3.390 1.059 -14.387 1.00 93.44 102 ARG A O 1
ATOM 799 N N . THR A 1 103 ? -2.997 2.970 -13.279 1.00 93.94 103 THR A N 1
ATOM 800 C CA . THR A 1 103 ? -1.648 3.157 -13.820 1.00 93.94 103 THR A CA 1
ATOM 801 C C . THR A 1 103 ? -0.632 2.388 -12.986 1.00 93.94 103 THR A C 1
ATOM 803 O O . THR A 1 103 ? -0.440 2.667 -11.798 1.00 93.94 103 THR A O 1
ATOM 806 N N . PHE A 1 104 ? 0.037 1.450 -13.642 1.00 95.50 104 PHE A N 1
ATOM 807 C CA . PHE A 1 104 ? 1.179 0.712 -13.137 1.00 95.50 104 PHE A CA 1
ATOM 808 C C . PHE A 1 104 ? 2.476 1.310 -13.656 1.00 95.50 104 PHE A C 1
ATOM 810 O O . PHE A 1 104 ? 2.560 1.731 -14.808 1.00 95.50 104 PHE A O 1
ATOM 817 N N . TYR A 1 105 ? 3.495 1.285 -12.810 1.00 95.75 105 TYR A N 1
ATOM 818 C CA . TYR A 1 105 ? 4.858 1.689 -13.107 1.00 95.75 105 TYR A CA 1
ATOM 819 C C . TYR A 1 105 ? 5.743 0.468 -12.904 1.00 95.75 105 TYR A C 1
ATOM 821 O O . TYR A 1 105 ? 5.805 -0.085 -11.809 1.00 95.75 105 TYR A O 1
ATOM 829 N N . PHE A 1 106 ? 6.428 0.041 -13.954 1.00 95.62 106 PHE A N 1
ATOM 830 C CA . PHE A 1 106 ? 7.325 -1.104 -13.918 1.00 95.62 106 PHE A CA 1
ATOM 831 C C . PHE A 1 106 ? 8.759 -0.625 -14.063 1.00 95.62 106 PHE A C 1
ATOM 833 O O . PHE A 1 106 ? 9.040 0.200 -14.930 1.00 95.62 106 PHE A O 1
ATOM 840 N N . THR A 1 107 ? 9.672 -1.193 -13.279 1.00 94.50 107 THR A N 1
ATOM 841 C CA . THR A 1 107 ? 11.097 -1.217 -13.624 1.00 94.50 107 THR A CA 1
ATOM 842 C C . THR A 1 107 ? 11.497 -2.658 -13.882 1.00 94.50 107 THR A C 1
ATOM 844 O O . THR A 1 107 ? 11.136 -3.550 -13.113 1.00 94.50 107 THR A O 1
ATOM 847 N N . TYR A 1 108 ? 12.237 -2.897 -14.958 1.00 94.25 108 TYR A N 1
ATOM 848 C CA . TYR A 1 108 ? 12.621 -4.236 -15.391 1.00 94.25 108 TYR A CA 1
ATOM 849 C C . TYR A 1 108 ? 14.056 -4.267 -15.936 1.00 94.25 108 TYR A C 1
ATOM 851 O O . TYR A 1 108 ? 14.609 -3.234 -16.330 1.00 94.25 108 TYR A O 1
ATOM 859 N N . ILE A 1 109 ? 14.660 -5.456 -15.942 1.00 92.38 109 ILE A N 1
ATOM 860 C CA . ILE A 1 109 ? 15.966 -5.724 -16.565 1.00 92.38 109 ILE A CA 1
ATOM 861 C C . ILE A 1 109 ? 15.739 -5.964 -18.056 1.00 92.38 109 ILE A C 1
ATOM 863 O O . ILE A 1 109 ? 14.923 -6.806 -18.419 1.00 92.38 109 ILE A O 1
ATOM 867 N N . PHE A 1 110 ? 16.431 -5.229 -18.928 1.00 88.88 110 PHE A N 1
ATOM 868 C CA . PHE A 1 110 ? 16.158 -5.268 -20.371 1.00 88.88 110 PHE A CA 1
ATOM 869 C C . PHE A 1 110 ? 16.401 -6.627 -21.023 1.00 88.88 110 PHE A C 1
ATOM 871 O O . PHE A 1 110 ? 15.573 -7.056 -21.823 1.00 88.88 110 PHE A O 1
ATOM 878 N N . GLU A 1 111 ? 17.515 -7.276 -20.681 1.00 89.88 111 GLU A N 1
ATOM 879 C CA . GLU A 1 111 ? 17.952 -8.537 -21.291 1.00 89.88 111 GLU A CA 1
ATOM 880 C C . GLU A 1 111 ? 16.916 -9.647 -21.080 1.00 89.88 111 GLU A C 1
ATOM 882 O O . GLU A 1 111 ? 16.414 -10.217 -22.047 1.00 89.88 111 GLU A O 1
ATOM 887 N N . ASP A 1 112 ? 16.501 -9.852 -19.828 1.00 91.25 112 ASP A N 1
ATOM 888 C CA . ASP A 1 112 ? 15.557 -10.913 -19.459 1.00 91.25 112 ASP A CA 1
ATOM 889 C C . ASP A 1 112 ? 14.087 -10.465 -19.493 1.00 91.25 112 ASP A C 1
ATOM 891 O O . ASP A 1 112 ? 13.167 -11.265 -19.322 1.00 91.25 112 ASP A O 1
ATOM 895 N N . ARG A 1 113 ? 13.848 -9.159 -19.658 1.00 91.81 113 ARG A N 1
ATOM 896 C CA . ARG A 1 113 ? 12.547 -8.495 -19.471 1.00 91.81 113 ARG A CA 1
ATOM 897 C C . ARG A 1 113 ? 11.877 -8.844 -18.138 1.00 91.81 113 ARG A C 1
ATOM 899 O O . ARG A 1 113 ? 10.655 -8.835 -18.057 1.00 91.81 113 ARG A O 1
ATOM 906 N N . VAL A 1 114 ? 12.645 -9.132 -17.088 1.00 95.94 114 VAL A N 1
ATOM 907 C CA . VAL A 1 114 ? 12.107 -9.477 -15.762 1.00 95.94 114 VAL A CA 1
ATOM 908 C C . VAL A 1 114 ? 11.812 -8.212 -14.968 1.00 95.94 114 VAL A C 1
ATOM 910 O O . VAL A 1 114 ? 12.669 -7.337 -14.831 1.00 95.94 114 VAL A O 1
ATOM 913 N N . ILE A 1 115 ? 10.595 -8.124 -14.435 1.00 97.25 115 ILE A N 1
ATOM 914 C CA . ILE A 1 115 ? 10.155 -7.045 -13.553 1.00 97.25 115 ILE A CA 1
ATOM 915 C C . ILE A 1 115 ? 10.949 -7.132 -12.246 1.00 97.25 115 ILE A C 1
ATOM 917 O O . ILE A 1 115 ? 10.929 -8.158 -11.573 1.00 97.25 115 ILE A O 1
ATOM 921 N N . ILE A 1 116 ? 11.610 -6.043 -11.863 1.00 96.88 116 ILE A N 1
ATOM 922 C CA . ILE A 1 116 ? 12.332 -5.930 -10.585 1.00 96.88 116 ILE A CA 1
ATOM 923 C C . ILE A 1 116 ? 11.639 -4.995 -9.592 1.00 96.88 116 ILE A C 1
ATOM 925 O O . ILE A 1 116 ? 11.876 -5.076 -8.392 1.00 96.88 116 ILE A O 1
ATOM 929 N N . HIS A 1 117 ? 10.763 -4.125 -10.092 1.00 96.94 117 HIS A N 1
ATOM 930 C CA . HIS A 1 117 ? 9.977 -3.198 -9.292 1.00 96.94 117 HIS A CA 1
ATOM 931 C C . HIS A 1 117 ? 8.626 -2.972 -9.957 1.00 96.94 117 HIS A C 1
ATOM 933 O O . HIS A 1 117 ? 8.548 -2.797 -11.176 1.00 96.94 117 HIS A O 1
ATOM 939 N N . THR A 1 118 ? 7.569 -2.939 -9.158 1.00 97.75 118 THR A N 1
ATOM 940 C CA . THR A 1 118 ? 6.222 -2.566 -9.591 1.00 97.75 118 THR A CA 1
ATOM 941 C C . THR A 1 118 ? 5.641 -1.575 -8.613 1.00 97.75 118 THR A C 1
ATOM 943 O O . THR A 1 118 ? 5.580 -1.875 -7.427 1.00 97.75 118 THR A O 1
ATOM 946 N N . ALA A 1 119 ? 5.156 -0.442 -9.104 1.00 97.62 119 ALA A N 1
ATOM 947 C CA . ALA A 1 119 ? 4.404 0.515 -8.315 1.00 97.62 119 ALA A CA 1
ATOM 948 C C . ALA A 1 119 ? 3.031 0.796 -8.930 1.00 97.62 119 ALA A C 1
ATOM 950 O O . ALA A 1 119 ? 2.854 0.774 -10.146 1.00 97.62 119 ALA A O 1
ATOM 951 N N . VAL A 1 120 ? 2.052 1.079 -8.080 1.00 97.12 120 VAL A N 1
ATOM 952 C CA . VAL A 1 120 ? 0.682 1.432 -8.459 1.00 97.12 120 VAL A CA 1
ATOM 953 C C . VAL A 1 120 ? 0.233 2.635 -7.639 1.00 97.12 120 VAL A C 1
ATOM 955 O O . VAL A 1 120 ? 0.573 2.750 -6.458 1.00 97.12 120 VAL A O 1
ATOM 958 N N . ARG A 1 121 ? -0.521 3.552 -8.258 1.00 95.62 121 ARG A N 1
ATOM 959 C CA . ARG A 1 121 ? -1.121 4.677 -7.523 1.00 95.62 121 ARG A CA 1
ATOM 960 C C . ARG A 1 121 ? -2.120 4.159 -6.493 1.00 95.62 121 ARG A C 1
ATOM 962 O O . ARG A 1 121 ? -2.930 3.280 -6.791 1.00 95.62 121 ARG A O 1
ATOM 969 N N . ALA A 1 122 ? -2.041 4.709 -5.288 1.00 94.81 122 ALA A N 1
ATOM 970 C CA . ALA A 1 122 ? -2.706 4.158 -4.113 1.00 94.81 122 ALA A CA 1
ATOM 971 C C . ALA A 1 122 ? -3.242 5.255 -3.173 1.00 94.81 122 ALA A C 1
ATOM 973 O O . ALA A 1 122 ? -3.185 5.115 -1.958 1.00 94.81 122 ALA A O 1
ATOM 974 N N . GLU A 1 123 ? -3.776 6.337 -3.744 1.00 94.88 123 GLU A N 1
ATOM 975 C CA . GLU A 1 123 ? -4.274 7.517 -3.008 1.00 94.88 123 GLU A CA 1
ATOM 976 C C . GLU A 1 123 ? -5.498 7.238 -2.129 1.00 94.88 123 GLU A C 1
ATOM 978 O O . GLU A 1 123 ? -5.811 8.024 -1.239 1.00 94.88 123 GLU A O 1
ATOM 983 N N . ASP A 1 124 ? -6.146 6.093 -2.333 1.00 93.06 124 ASP A N 1
ATOM 984 C CA . ASP A 1 124 ? -7.255 5.621 -1.503 1.00 93.06 124 ASP A CA 1
ATOM 985 C C . ASP A 1 124 ? -6.794 5.026 -0.162 1.00 93.06 124 ASP A C 1
ATOM 987 O O . ASP A 1 124 ? -7.634 4.654 0.652 1.00 93.06 124 ASP A O 1
ATOM 991 N N . TYR A 1 125 ? -5.479 4.904 0.058 1.00 93.69 125 TYR A N 1
ATOM 992 C CA . TYR A 1 125 ? -4.907 4.311 1.263 1.00 93.69 125 TYR A CA 1
ATOM 993 C C . TYR A 1 125 ? -4.079 5.318 2.057 1.00 93.69 125 TYR A C 1
ATOM 995 O O . TYR A 1 125 ? -3.448 6.227 1.510 1.00 93.69 125 TYR A O 1
ATOM 1003 N N . ASN A 1 126 ? -3.999 5.102 3.363 1.00 95.44 126 ASN A N 1
ATOM 1004 C CA . ASN A 1 126 ? -3.076 5.794 4.254 1.00 95.44 126 ASN A CA 1
ATOM 1005 C C . ASN A 1 126 ? -2.152 4.804 4.987 1.00 95.44 126 ASN A C 1
ATOM 1007 O O . ASN A 1 126 ? -2.341 3.585 4.960 1.00 95.44 126 ASN A O 1
ATOM 1011 N N . ILE A 1 127 ? -1.103 5.311 5.638 1.00 95.88 127 ILE A N 1
ATOM 1012 C CA . ILE A 1 127 ? -0.138 4.441 6.326 1.00 95.88 127 ILE A CA 1
ATOM 1013 C C . ILE A 1 127 ? -0.784 3.722 7.516 1.00 95.88 127 ILE A C 1
ATOM 1015 O O . ILE A 1 127 ? -0.442 2.570 7.768 1.00 95.88 127 ILE A O 1
ATOM 1019 N N . GLY A 1 128 ? -1.718 4.351 8.234 1.00 93.38 128 GLY A N 1
ATOM 1020 C CA . GLY A 1 128 ? -2.435 3.713 9.345 1.00 93.38 128 GLY A CA 1
ATOM 1021 C C . GLY A 1 128 ? -3.201 2.452 8.919 1.00 93.38 128 GLY A C 1
ATOM 1022 O O . GLY A 1 128 ? -3.139 1.416 9.590 1.00 93.38 128 GLY A O 1
ATOM 1023 N N . GLU A 1 129 ? -3.855 2.500 7.763 1.00 92.69 129 GLU A N 1
ATOM 1024 C CA . GLU A 1 129 ? -4.543 1.355 7.158 1.00 92.69 129 GLU A CA 1
ATOM 1025 C C . GLU A 1 129 ? -3.561 0.258 6.759 1.00 92.69 129 GLU A C 1
ATOM 1027 O O . GLU A 1 129 ? -3.763 -0.908 7.104 1.00 92.69 129 GLU A O 1
ATOM 1032 N N . LEU A 1 130 ? -2.452 0.619 6.107 1.00 94.88 130 LEU A N 1
ATOM 1033 C CA . LEU A 1 130 ? -1.419 -0.352 5.750 1.00 94.88 130 LEU A CA 1
ATOM 1034 C C . LEU A 1 130 ? -0.795 -1.009 6.983 1.00 94.88 130 LEU A C 1
ATOM 1036 O O . LEU A 1 130 ? -0.515 -2.202 6.950 1.00 94.88 130 LEU A O 1
ATOM 1040 N N . VAL A 1 131 ? -0.627 -0.284 8.092 1.00 95.00 131 VAL A N 1
ATOM 1041 C CA . VAL A 1 131 ? -0.165 -0.876 9.358 1.00 95.00 131 VAL A CA 1
ATOM 1042 C C . VAL A 1 131 ? -1.166 -1.904 9.885 1.00 95.00 131 VAL A C 1
ATOM 1044 O O . VAL A 1 131 ? -0.776 -2.964 10.374 1.00 95.00 131 VAL A O 1
ATOM 1047 N N . THR A 1 132 ? -2.460 -1.624 9.755 1.00 90.94 132 THR A N 1
ATOM 1048 C CA . THR A 1 132 ? -3.522 -2.551 10.172 1.00 90.94 132 THR A CA 1
ATOM 1049 C C . THR A 1 132 ? -3.537 -3.816 9.309 1.00 90.94 132 THR A C 1
ATOM 1051 O O . THR A 1 132 ? -3.781 -4.909 9.818 1.00 90.94 132 THR A O 1
ATOM 1054 N N . LEU A 1 133 ? -3.244 -3.684 8.014 1.00 90.94 133 LEU A N 1
ATOM 1055 C CA . LEU A 1 133 ? -3.387 -4.760 7.033 1.00 90.94 133 LEU A CA 1
ATOM 1056 C C . LEU A 1 133 ? -2.104 -5.570 6.805 1.00 90.94 133 LEU A C 1
ATOM 1058 O O . LEU A 1 133 ? -2.164 -6.779 6.587 1.00 90.94 133 LEU A O 1
ATOM 1062 N N . TRP A 1 134 ? -0.935 -4.935 6.853 1.00 94.81 134 TRP A N 1
ATOM 1063 C CA . TRP A 1 134 ? 0.373 -5.564 6.630 1.00 94.81 134 TRP A CA 1
ATOM 1064 C C . TRP A 1 134 ? 1.206 -5.719 7.904 1.00 94.81 134 TRP A C 1
ATOM 1066 O O . TRP A 1 134 ? 2.262 -6.353 7.863 1.00 94.81 134 TRP A O 1
ATOM 1076 N N . GLY A 1 135 ? 0.733 -5.191 9.034 1.00 94.69 135 GLY A N 1
ATOM 1077 C CA . GLY A 1 135 ? 1.437 -5.207 10.311 1.00 94.69 135 GLY A CA 1
ATOM 1078 C C . GLY A 1 135 ? 2.409 -4.038 10.469 1.00 94.69 135 GLY A C 1
ATOM 1079 O O . GLY A 1 135 ? 2.326 -3.023 9.781 1.00 94.69 135 GLY A O 1
ATOM 1080 N N . MET A 1 136 ? 3.351 -4.161 11.404 1.00 97.00 136 MET A N 1
ATOM 1081 C CA . MET A 1 136 ? 4.324 -3.096 11.662 1.00 97.00 136 MET A CA 1
ATOM 1082 C C . MET A 1 136 ? 5.322 -2.946 10.500 1.00 97.00 136 MET A C 1
ATOM 1084 O O . MET A 1 136 ? 5.831 -3.963 10.021 1.00 97.00 136 MET A O 1
ATOM 1088 N N . PRO A 1 137 ? 5.650 -1.709 10.076 1.00 97.81 137 PRO A N 1
ATOM 1089 C CA . PRO A 1 137 ? 6.687 -1.473 9.080 1.00 97.81 137 PRO A CA 1
ATOM 1090 C C . PRO A 1 137 ? 8.043 -1.996 9.551 1.00 97.81 137 PRO A C 1
ATOM 1092 O O . PRO A 1 137 ? 8.368 -1.940 10.739 1.00 97.81 137 PRO A O 1
ATOM 1095 N N . SER A 1 138 ? 8.867 -2.447 8.610 1.00 97.94 138 SER A N 1
ATOM 1096 C CA . SER A 1 138 ? 10.275 -2.762 8.849 1.00 97.94 138 SER A CA 1
ATOM 1097 C C . SER A 1 138 ? 11.141 -1.505 8.903 1.00 97.94 138 SER A C 1
ATOM 1099 O O . SER A 1 138 ? 12.113 -1.460 9.658 1.00 97.94 138 SER A O 1
ATOM 1101 N N . GLY A 1 139 ? 10.789 -0.468 8.139 1.00 96.94 139 GLY A N 1
ATOM 1102 C CA . GLY A 1 139 ? 11.623 0.720 8.030 1.00 96.94 139 GLY A CA 1
ATOM 1103 C C . GLY A 1 139 ? 10.933 1.959 7.479 1.00 96.94 139 GLY A C 1
ATOM 1104 O O . GLY A 1 139 ? 9.795 1.929 7.012 1.0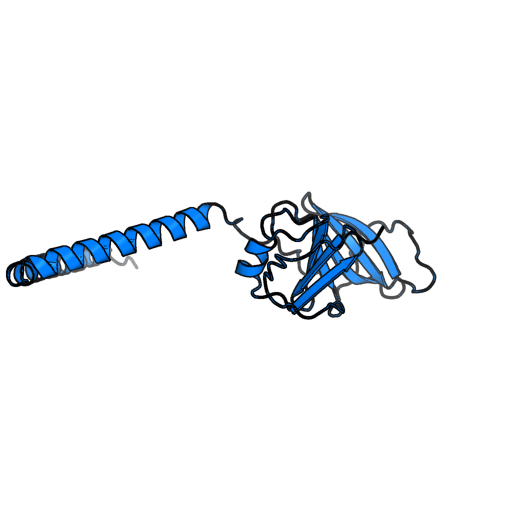0 96.94 139 GLY A O 1
ATOM 1105 N N . ILE A 1 140 ? 11.646 3.077 7.581 1.00 97.06 140 ILE A N 1
ATOM 1106 C CA . ILE A 1 140 ? 11.264 4.386 7.056 1.00 97.06 140 ILE A CA 1
ATOM 1107 C C . ILE A 1 140 ? 12.501 5.116 6.527 1.00 97.06 140 ILE A C 1
ATOM 1109 O O . ILE A 1 140 ? 13.584 5.056 7.111 1.00 97.06 140 ILE A O 1
ATOM 1113 N N . GLN A 1 141 ? 12.342 5.842 5.428 1.00 96.38 141 GLN A N 1
ATOM 1114 C CA . GLN A 1 141 ? 13.372 6.704 4.862 1.00 96.38 141 GLN A CA 1
ATOM 1115 C C . GLN A 1 141 ? 12.745 8.012 4.378 1.00 96.38 141 GLN A C 1
ATOM 1117 O O . GLN A 1 141 ? 11.590 8.038 3.952 1.00 96.38 141 GLN A O 1
ATOM 1122 N N . ARG A 1 142 ? 13.491 9.116 4.474 1.00 95.31 142 ARG A N 1
ATOM 1123 C CA . ARG A 1 142 ? 13.057 10.432 3.995 1.00 95.31 142 ARG A CA 1
ATOM 1124 C C . ARG A 1 142 ? 14.071 10.981 3.004 1.00 95.31 142 ARG A C 1
ATOM 1126 O O . ARG A 1 142 ? 15.255 11.029 3.319 1.00 95.31 142 ARG A O 1
ATOM 1133 N N . HIS A 1 143 ? 13.576 11.442 1.862 1.00 94.50 143 HIS A N 1
ATOM 1134 C CA . HIS A 1 143 ? 14.342 12.095 0.804 1.00 94.50 143 HIS A CA 1
ATOM 1135 C C . HIS A 1 143 ? 13.627 13.389 0.416 1.00 94.50 143 HIS A C 1
ATOM 1137 O O . HIS A 1 143 ? 12.704 13.390 -0.402 1.00 94.50 143 HIS A O 1
ATOM 1143 N N . GLY A 1 144 ? 13.999 14.497 1.063 1.00 93.75 144 GLY A N 1
ATOM 1144 C CA . GLY A 1 144 ? 13.278 15.765 0.929 1.00 93.75 144 GLY A CA 1
ATOM 1145 C C . GLY A 1 144 ? 11.811 15.626 1.352 1.00 93.75 144 GLY A C 1
ATOM 1146 O O . GLY A 1 144 ? 11.527 15.199 2.470 1.00 93.75 144 GLY A O 1
ATOM 1147 N N . ALA A 1 145 ? 10.886 15.952 0.444 1.00 94.88 145 ALA A N 1
ATOM 1148 C CA . ALA A 1 145 ? 9.440 15.816 0.652 1.00 94.88 145 ALA A CA 1
ATOM 1149 C C . ALA A 1 145 ? 8.894 14.404 0.358 1.00 94.88 145 ALA A C 1
ATOM 1151 O O . ALA A 1 145 ? 7.684 14.197 0.394 1.00 94.88 145 ALA A O 1
ATOM 1152 N N . THR A 1 146 ? 9.754 13.435 0.038 1.00 96.88 146 THR A N 1
ATOM 1153 C CA . THR A 1 146 ? 9.355 12.042 -0.194 1.00 96.88 146 THR A CA 1
ATOM 1154 C C . THR A 1 146 ? 9.635 11.222 1.053 1.00 96.88 146 THR A C 1
ATOM 1156 O O . THR A 1 146 ? 10.764 11.197 1.548 1.00 96.88 146 THR A O 1
ATOM 1159 N N . ILE A 1 147 ? 8.622 10.529 1.559 1.00 97.00 147 ILE A N 1
ATOM 1160 C CA . ILE A 1 147 ? 8.757 9.609 2.685 1.00 97.00 147 ILE A CA 1
ATOM 1161 C C . ILE A 1 147 ? 8.395 8.210 2.190 1.00 97.00 147 ILE A C 1
ATOM 1163 O O . ILE A 1 147 ? 7.313 7.994 1.647 1.00 97.00 147 ILE A O 1
ATOM 1167 N N . LEU A 1 148 ? 9.315 7.272 2.383 1.00 97.88 148 LEU A N 1
ATOM 1168 C CA . LEU A 1 148 ? 9.164 5.866 2.037 1.00 97.88 148 LEU A CA 1
ATOM 1169 C C . LEU A 1 148 ? 9.003 5.055 3.322 1.00 97.88 148 LEU A C 1
ATOM 1171 O O . LEU A 1 148 ? 9.831 5.170 4.226 1.00 97.88 148 LEU A O 1
ATOM 1175 N N . VAL A 1 149 ? 7.968 4.225 3.398 1.00 97.94 149 VAL A N 1
ATOM 1176 C CA . VAL A 1 149 ? 7.732 3.276 4.496 1.00 97.94 149 VAL A CA 1
ATOM 1177 C C . VAL A 1 149 ? 7.787 1.860 3.929 1.00 97.94 149 VAL A C 1
ATOM 1179 O O . VAL A 1 149 ? 7.166 1.599 2.904 1.00 97.94 149 VAL A O 1
ATOM 1182 N N . SER A 1 150 ? 8.535 0.953 4.558 1.00 98.19 150 SER A N 1
ATOM 1183 C CA . SER A 1 150 ? 8.798 -0.399 4.040 1.00 98.19 150 SER A CA 1
ATOM 1184 C C . SER A 1 150 ? 8.233 -1.502 4.944 1.00 98.19 150 SER A C 1
ATOM 1186 O O . SER A 1 150 ? 8.195 -1.358 6.164 1.00 98.19 150 SER A O 1
ATOM 1188 N N . TRP A 1 151 ? 7.835 -2.625 4.338 1.00 97.88 151 TRP A N 1
ATOM 1189 C CA . TRP A 1 151 ? 7.388 -3.883 4.957 1.00 97.88 151 TRP A CA 1
ATOM 1190 C C . TRP A 1 151 ? 8.072 -5.078 4.266 1.00 97.88 151 TRP A C 1
ATOM 1192 O O . TRP A 1 151 ? 7.420 -5.943 3.668 1.00 97.88 151 TRP A O 1
ATOM 1202 N N . GLY A 1 152 ? 9.406 -5.108 4.299 1.00 96.62 152 GLY A N 1
ATOM 1203 C CA . GLY A 1 152 ? 10.218 -6.070 3.549 1.00 96.62 152 GLY A CA 1
ATOM 1204 C C . GLY A 1 152 ? 10.248 -5.740 2.054 1.00 96.62 152 GLY A C 1
ATOM 1205 O O . GLY A 1 152 ? 10.810 -4.721 1.669 1.00 96.62 152 GLY A O 1
ATOM 1206 N N . LEU A 1 153 ? 9.627 -6.589 1.228 1.00 97.50 153 LEU A N 1
ATOM 1207 C CA . LEU A 1 153 ? 9.552 -6.442 -0.240 1.00 97.50 153 LEU A CA 1
ATOM 1208 C C . LEU A 1 153 ? 8.422 -5.516 -0.721 1.00 97.50 153 LEU A C 1
ATOM 1210 O O . LEU A 1 153 ? 8.152 -5.417 -1.913 1.00 97.50 153 LEU A O 1
ATOM 1214 N N . ARG A 1 154 ? 7.697 -4.902 0.215 1.00 97.75 154 ARG A N 1
ATOM 1215 C CA . ARG A 1 154 ? 6.598 -3.972 -0.052 1.00 97.75 154 ARG A CA 1
ATOM 1216 C C . ARG A 1 154 ? 6.966 -2.614 0.502 1.00 97.75 154 ARG A C 1
ATOM 1218 O O . ARG A 1 154 ? 7.552 -2.533 1.583 1.00 97.75 154 ARG A O 1
ATOM 1225 N N . SER A 1 155 ? 6.570 -1.552 -0.175 1.00 98.12 155 SER A N 1
ATOM 1226 C CA . SER A 1 155 ? 6.744 -0.200 0.331 1.00 98.12 155 SER A CA 1
ATOM 1227 C C . SER A 1 155 ? 5.583 0.710 -0.051 1.00 98.12 155 SER A C 1
ATOM 1229 O O . SER A 1 155 ? 4.805 0.425 -0.959 1.00 98.12 155 SER A O 1
ATOM 1231 N N . ALA A 1 156 ? 5.438 1.799 0.693 1.00 98.00 156 ALA A N 1
ATOM 1232 C CA . ALA A 1 156 ? 4.491 2.862 0.419 1.00 98.00 156 ALA A CA 1
ATOM 1233 C C . ALA A 1 156 ? 5.239 4.191 0.372 1.00 98.00 156 ALA A C 1
ATOM 1235 O O . ALA A 1 156 ? 6.049 4.490 1.254 1.00 98.00 156 ALA A O 1
ATOM 1236 N N . THR A 1 157 ? 4.959 4.989 -0.651 1.00 98.00 157 THR A N 1
ATOM 1237 C CA . THR A 1 157 ? 5.537 6.322 -0.823 1.00 98.00 157 THR A CA 1
ATOM 1238 C C . THR A 1 157 ? 4.476 7.371 -0.564 1.00 98.00 157 THR A C 1
ATOM 1240 O O . THR A 1 157 ? 3.382 7.289 -1.113 1.00 98.00 157 THR A O 1
ATOM 1243 N N . LEU A 1 158 ? 4.808 8.389 0.222 1.00 96.81 158 LEU A N 1
ATOM 1244 C CA . LEU A 1 158 ? 3.964 9.555 0.464 1.00 96.81 158 LEU A CA 1
ATOM 1245 C C . LEU A 1 158 ? 4.756 10.846 0.250 1.00 96.81 158 LEU A C 1
ATOM 1247 O O . LEU A 1 158 ? 5.934 10.935 0.602 1.00 96.81 158 LEU A O 1
ATOM 1251 N N . TYR A 1 159 ? 4.094 11.854 -0.319 1.00 96.38 159 TYR A N 1
ATOM 1252 C CA . TYR A 1 159 ? 4.684 13.170 -0.553 1.00 96.38 159 TYR A CA 1
ATOM 1253 C C . TYR A 1 159 ? 4.244 14.146 0.542 1.00 96.38 159 TYR A C 1
ATOM 1255 O O . TYR A 1 159 ? 3.114 14.647 0.562 1.00 96.38 159 TYR A O 1
ATOM 1263 N N . ALA A 1 160 ? 5.128 14.388 1.505 1.00 93.38 160 ALA A N 1
ATOM 1264 C CA . ALA A 1 160 ? 4.887 15.282 2.625 1.00 93.38 160 ALA A CA 1
ATOM 1265 C C . ALA A 1 160 ? 6.196 15.753 3.275 1.00 93.38 160 ALA A C 1
ATOM 1267 O O . ALA A 1 160 ? 7.165 15.007 3.379 1.00 93.38 160 ALA A O 1
ATOM 1268 N N . ASN A 1 161 ? 6.178 16.975 3.812 1.00 92.06 161 ASN A N 1
ATOM 1269 C CA . ASN A 1 161 ? 7.295 17.519 4.598 1.00 92.06 161 ASN A CA 1
ATOM 1270 C C . ASN A 1 161 ? 7.384 16.901 6.005 1.00 92.06 161 ASN A C 1
ATOM 1272 O O . ASN A 1 161 ? 8.435 16.919 6.641 1.00 92.06 161 ASN A O 1
ATOM 1276 N N . TYR A 1 162 ? 6.278 16.350 6.503 1.00 90.56 162 TYR A N 1
ATOM 1277 C CA . TYR A 1 162 ? 6.204 15.667 7.787 1.00 90.56 162 TYR A CA 1
ATOM 1278 C C . TYR A 1 162 ? 5.399 14.380 7.647 1.00 90.56 162 TYR A C 1
ATOM 1280 O O . TYR A 1 162 ? 4.504 14.267 6.811 1.00 90.56 162 TYR A O 1
ATOM 1288 N N . PHE A 1 163 ? 5.739 13.396 8.473 1.00 91.88 163 PHE A N 1
ATOM 1289 C CA . PHE A 1 163 ? 5.060 12.112 8.471 1.00 91.88 163 PHE A CA 1
ATOM 1290 C C . PHE A 1 163 ? 3.732 12.217 9.226 1.00 91.88 163 PHE A C 1
ATOM 1292 O O . PHE A 1 163 ? 3.721 12.608 10.391 1.00 91.88 163 PHE A O 1
ATOM 1299 N N . ASN A 1 164 ? 2.635 11.864 8.562 1.00 92.31 164 ASN A N 1
ATOM 1300 C CA . ASN A 1 164 ? 1.306 11.754 9.153 1.00 92.31 164 ASN A CA 1
ATOM 1301 C C . ASN A 1 164 ? 0.692 10.422 8.684 1.00 92.31 164 ASN A C 1
ATOM 1303 O O . ASN A 1 164 ? 0.569 10.248 7.469 1.00 92.31 164 ASN A O 1
ATOM 1307 N N . PRO A 1 165 ? 0.334 9.493 9.594 1.00 93.31 165 PRO A N 1
ATOM 1308 C CA . PRO A 1 165 ? -0.226 8.200 9.210 1.00 93.31 165 PRO A CA 1
ATOM 1309 C C . PRO A 1 165 ? -1.559 8.288 8.473 1.00 93.31 165 PRO A C 1
ATOM 1311 O O . PRO A 1 165 ? -1.854 7.378 7.708 1.00 93.31 165 PRO A O 1
ATOM 1314 N N . ASP A 1 166 ? -2.314 9.368 8.676 1.00 93.00 166 ASP A N 1
ATOM 1315 C CA . ASP A 1 166 ? -3.647 9.565 8.101 1.00 93.00 166 ASP A CA 1
ATOM 1316 C C . ASP A 1 166 ? -3.591 10.245 6.726 1.00 93.00 166 ASP A C 1
ATOM 1318 O O . ASP A 1 166 ? -4.619 10.453 6.082 1.00 93.00 166 ASP A O 1
ATOM 1322 N N . ARG A 1 167 ? -2.395 10.640 6.261 1.00 93.88 167 ARG A N 1
ATOM 1323 C CA . ARG A 1 167 ? -2.255 11.212 4.921 1.00 93.88 167 ARG A CA 1
ATOM 1324 C C . ARG A 1 167 ? -2.364 10.120 3.851 1.00 93.88 167 ARG A C 1
ATOM 1326 O O . ARG A 1 167 ? -1.750 9.065 4.022 1.00 93.88 167 ARG A O 1
ATOM 1333 N N . PRO A 1 168 ? -3.031 10.420 2.720 1.00 96.06 168 PRO A N 1
ATOM 1334 C CA . PRO A 1 168 ? -2.993 9.570 1.541 1.00 96.06 168 PRO A CA 1
ATOM 1335 C C . PRO A 1 168 ? -1.560 9.279 1.103 1.00 96.06 168 PRO A C 1
ATOM 1337 O O . PRO A 1 168 ? -0.711 10.181 1.067 1.00 96.06 168 PRO A O 1
ATOM 1340 N N . ILE A 1 169 ? -1.293 8.027 0.756 1.00 96.81 169 ILE A N 1
ATOM 1341 C CA . ILE A 1 169 ? -0.048 7.645 0.094 1.00 96.81 169 ILE A CA 1
ATOM 1342 C C . ILE A 1 169 ? -0.160 7.926 -1.406 1.00 96.81 169 ILE A C 1
ATOM 1344 O O . ILE A 1 169 ? -1.239 7.916 -1.981 1.00 96.81 169 ILE A O 1
ATOM 1348 N N . ALA A 1 170 ? 0.964 8.171 -2.066 1.00 97.12 170 ALA A N 1
ATOM 1349 C CA . ALA A 1 170 ? 0.999 8.338 -3.513 1.00 97.12 170 ALA A CA 1
ATOM 1350 C C . ALA A 1 170 ? 1.052 6.980 -4.226 1.00 97.12 170 ALA A C 1
ATOM 1352 O O . ALA A 1 170 ? 0.300 6.730 -5.170 1.00 97.12 170 ALA A O 1
ATOM 1353 N N . PHE A 1 171 ? 1.925 6.086 -3.752 1.00 97.69 171 PHE A N 1
ATOM 1354 C CA . PHE A 1 171 ? 2.201 4.813 -4.411 1.00 97.69 171 PHE A CA 1
ATOM 1355 C C . PHE A 1 171 ? 2.340 3.672 -3.412 1.00 97.69 171 PHE A C 1
ATOM 1357 O O . PHE A 1 171 ? 2.954 3.840 -2.357 1.00 97.69 171 PHE A O 1
ATOM 1364 N N . LEU A 1 172 ? 1.844 2.502 -3.806 1.00 97.56 172 LEU A N 1
ATOM 1365 C CA . LEU A 1 172 ? 2.278 1.212 -3.282 1.00 97.56 172 LEU A CA 1
ATOM 1366 C C . LEU A 1 172 ? 3.293 0.617 -4.242 1.00 97.56 172 LEU A C 1
ATOM 1368 O O . LEU A 1 172 ? 3.076 0.658 -5.450 1.00 97.56 172 LEU A O 1
ATOM 1372 N N . ALA A 1 173 ? 4.367 0.055 -3.709 1.00 97.88 173 ALA A N 1
ATOM 1373 C CA . ALA A 1 173 ? 5.420 -0.566 -4.485 1.00 97.88 173 ALA A CA 1
ATOM 1374 C C . ALA A 1 173 ? 5.783 -1.957 -3.958 1.00 97.88 173 ALA A C 1
ATOM 1376 O O . ALA A 1 173 ? 5.640 -2.262 -2.771 1.00 97.88 173 ALA A O 1
ATOM 1377 N N . TYR A 1 174 ? 6.250 -2.788 -4.880 1.00 97.88 174 TYR A N 1
ATOM 1378 C CA . TYR A 1 174 ? 6.693 -4.157 -4.682 1.00 97.88 174 TYR A CA 1
ATOM 1379 C C . TYR A 1 174 ? 8.051 -4.311 -5.365 1.00 97.88 174 TYR A C 1
ATOM 1381 O O . TYR A 1 174 ? 8.202 -3.916 -6.523 1.00 97.88 174 TYR A O 1
ATOM 1389 N N . ASP A 1 175 ? 9.007 -4.921 -4.674 1.00 97.50 175 ASP A N 1
ATOM 1390 C CA . ASP A 1 175 ? 10.403 -5.045 -5.102 1.00 97.50 175 ASP A CA 1
ATOM 1391 C C . ASP A 1 175 ? 10.877 -6.510 -5.060 1.00 97.50 175 ASP A C 1
ATOM 1393 O O . ASP A 1 175 ? 10.335 -7.323 -4.307 1.00 97.50 175 ASP A O 1
ATOM 1397 N N . THR A 1 176 ? 11.895 -6.868 -5.854 1.00 96.88 176 THR A N 1
ATOM 1398 C CA . THR A 1 176 ? 12.588 -8.170 -5.712 1.00 96.88 176 THR A CA 1
ATOM 1399 C C . THR A 1 176 ? 13.435 -8.248 -4.452 1.00 96.88 176 THR A C 1
ATOM 1401 O O . THR A 1 176 ? 13.584 -9.325 -3.879 1.00 96.88 176 THR A O 1
ATOM 1404 N N . ASP A 1 177 ? 13.967 -7.108 -4.018 1.00 96.06 177 ASP A N 1
ATOM 1405 C CA . ASP A 1 177 ? 14.887 -6.988 -2.897 1.00 96.06 177 ASP A CA 1
ATOM 1406 C C . ASP A 1 177 ? 14.346 -5.980 -1.886 1.00 96.06 177 ASP A C 1
ATOM 1408 O O . ASP A 1 177 ? 13.671 -5.012 -2.238 1.00 96.06 177 ASP A O 1
ATOM 1412 N N . ALA A 1 178 ? 14.633 -6.203 -0.604 1.00 93.81 178 ALA A N 1
ATOM 1413 C CA . ALA A 1 178 ? 14.174 -5.294 0.435 1.00 93.81 178 ALA A CA 1
ATOM 1414 C C . ALA A 1 178 ? 14.857 -3.930 0.288 1.00 93.81 178 ALA A C 1
ATOM 1416 O O . ALA A 1 178 ? 16.081 -3.843 0.175 1.00 93.81 178 ALA A O 1
ATOM 1417 N N . VAL A 1 179 ? 14.069 -2.856 0.344 1.00 93.12 179 VAL A N 1
ATOM 1418 C CA . VAL A 1 179 ? 14.621 -1.502 0.271 1.00 93.12 179 VAL A CA 1
ATOM 1419 C C . VAL A 1 179 ? 15.388 -1.186 1.553 1.00 93.12 179 VAL A C 1
ATOM 1421 O O . VAL A 1 179 ? 14.842 -1.257 2.662 1.00 93.12 179 VAL A O 1
ATOM 1424 N N . GLU A 1 180 ? 16.649 -0.787 1.401 1.00 95.81 180 GLU A N 1
ATOM 1425 C CA . GLU A 1 180 ? 17.480 -0.331 2.511 1.00 95.81 180 GLU A CA 1
ATOM 1426 C C . GLU A 1 180 ? 16.886 0.937 3.130 1.00 95.81 180 GLU A C 1
ATOM 1428 O O . GLU A 1 180 ? 16.887 2.026 2.555 1.00 95.81 180 GLU A O 1
ATOM 1433 N N . THR A 1 181 ? 16.344 0.786 4.333 1.00 95.88 181 THR A N 1
ATOM 1434 C CA . THR A 1 181 ? 15.655 1.849 5.063 1.00 95.88 181 THR A CA 1
ATOM 1435 C C . THR A 1 181 ? 16.109 1.845 6.517 1.00 95.88 181 THR A C 1
ATOM 1437 O O . THR A 1 181 ? 16.563 0.827 7.043 1.00 95.88 181 THR A O 1
ATOM 1440 N N . ALA A 1 182 ? 16.007 2.992 7.194 1.00 95.56 182 ALA A N 1
ATOM 1441 C CA . ALA A 1 182 ? 16.269 3.026 8.627 1.00 95.56 182 ALA A CA 1
ATOM 1442 C C . ALA A 1 182 ? 15.174 2.235 9.354 1.00 95.56 182 ALA A C 1
ATOM 1444 O O . ALA A 1 182 ? 13.999 2.358 9.011 1.00 95.56 182 ALA A O 1
ATOM 1445 N N . ALA A 1 183 ? 15.550 1.447 10.365 1.00 96.50 183 ALA A N 1
ATOM 1446 C CA . ALA A 1 183 ? 14.602 0.617 11.106 1.00 96.50 183 ALA A CA 1
ATOM 1447 C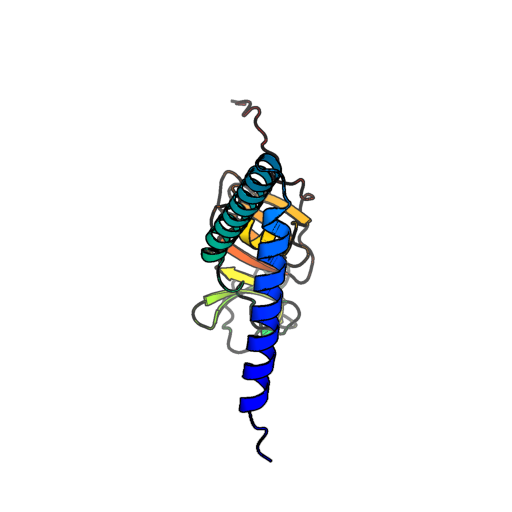 C . ALA A 1 183 ? 13.431 1.443 11.666 1.00 96.50 183 ALA A C 1
ATOM 1449 O O . ALA A 1 183 ? 13.626 2.536 12.212 1.00 96.50 183 ALA A O 1
ATOM 1450 N N . TRP A 1 184 ? 12.218 0.904 11.557 1.00 95.44 184 TRP A N 1
ATOM 1451 C CA . TRP A 1 184 ? 11.014 1.542 12.075 1.00 95.44 184 TRP A CA 1
ATOM 1452 C C . TRP A 1 184 ? 11.066 1.628 13.604 1.00 95.44 184 TRP A C 1
ATOM 1454 O O . TRP A 1 184 ? 11.335 0.643 14.289 1.00 95.44 184 TRP A O 1
ATOM 1464 N N . ARG A 1 185 ? 10.794 2.816 14.153 1.00 93.19 185 ARG A N 1
ATOM 1465 C CA . ARG A 1 185 ? 10.799 3.071 15.608 1.00 93.19 185 ARG A CA 1
ATOM 1466 C C . ARG A 1 185 ? 9.425 3.460 16.159 1.00 93.19 185 ARG A C 1
ATOM 1468 O O . ARG A 1 185 ? 9.336 3.975 17.268 1.00 93.1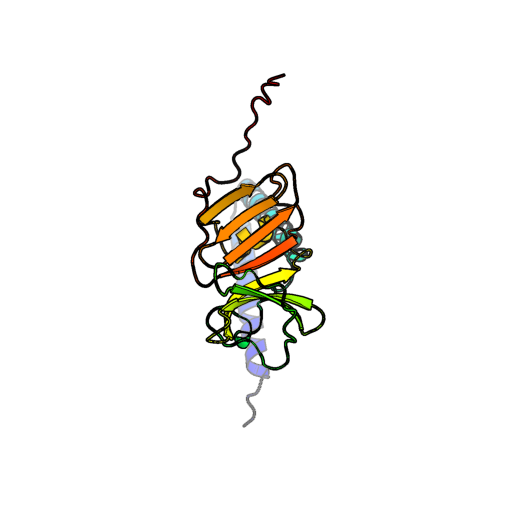9 185 ARG A O 1
ATOM 1475 N N . GLY A 1 186 ? 8.361 3.226 15.392 1.00 89.69 186 GLY A N 1
ATOM 1476 C CA . GLY A 1 186 ? 7.012 3.670 15.737 1.00 89.69 186 GLY A CA 1
ATOM 1477 C C . GLY A 1 186 ? 6.737 5.131 15.385 1.00 89.69 186 GLY A C 1
ATOM 1478 O O . GLY A 1 186 ? 7.558 5.830 14.785 1.00 89.69 186 GLY A O 1
ATOM 1479 N N . PHE A 1 187 ? 5.557 5.595 15.794 1.00 82.44 187 PHE A N 1
ATOM 1480 C CA . PHE A 1 187 ? 5.124 6.986 15.677 1.00 82.44 187 PHE A CA 1
ATOM 1481 C C . PHE A 1 187 ? 5.806 7.827 16.757 1.00 82.44 187 PHE A C 1
ATOM 1483 O O . PHE A 1 187 ? 5.207 8.186 17.769 1.00 82.44 187 PHE A O 1
ATOM 1490 N N . VAL A 1 188 ? 7.101 8.091 16.583 1.00 71.62 188 VAL A N 1
ATOM 1491 C CA . VAL A 1 188 ? 7.828 8.952 17.515 1.00 71.62 188 VAL A CA 1
ATOM 1492 C C . VAL A 1 188 ? 7.430 10.392 17.223 1.00 71.62 188 VAL A C 1
ATOM 1494 O O . VAL A 1 188 ? 7.903 10.997 16.258 1.00 71.62 188 VAL A O 1
ATOM 1497 N N . ASN A 1 189 ? 6.563 10.944 18.070 1.00 58.41 189 ASN A N 1
ATOM 1498 C CA . ASN A 1 189 ? 6.355 12.381 18.131 1.00 58.41 189 ASN A CA 1
ATOM 1499 C C . ASN A 1 189 ? 7.668 12.996 18.621 1.00 58.41 189 ASN A C 1
ATOM 1501 O O . ASN A 1 189 ? 7.950 13.017 19.817 1.00 58.41 189 ASN A O 1
ATOM 1505 N N . LYS A 1 190 ? 8.506 13.474 17.698 1.00 58.12 190 LYS A N 1
ATOM 1506 C CA . LYS A 1 190 ? 9.555 14.426 18.060 1.00 58.12 190 LYS A CA 1
ATOM 1507 C C . LYS A 1 190 ? 8.877 15.767 18.338 1.00 58.12 190 LYS A C 1
ATOM 1509 O O . LYS A 1 190 ? 8.897 16.674 17.518 1.00 58.12 190 LYS A O 1
ATOM 1514 N N . THR A 1 191 ? 8.208 15.863 19.482 1.00 52.47 191 THR A N 1
ATOM 1515 C CA . THR A 1 191 ? 7.917 17.143 20.124 1.00 52.47 191 THR A CA 1
ATOM 1516 C C . THR A 1 191 ? 9.248 17.669 20.639 1.00 52.47 191 THR A C 1
ATOM 1518 O O . THR A 1 191 ? 9.677 17.272 21.717 1.00 52.47 191 THR A O 1
ATOM 1521 N N . GLY A 1 192 ? 9.954 18.458 19.836 1.00 50.66 192 GLY A N 1
ATOM 1522 C CA . GLY A 1 192 ? 11.229 19.025 20.263 1.00 50.66 192 GLY A CA 1
ATOM 1523 C C . GLY A 1 192 ? 12.080 19.497 19.100 1.00 50.66 192 GLY A C 1
ATOM 1524 O O . GLY A 1 192 ? 12.667 18.684 18.391 1.00 50.66 192 GLY A O 1
ATOM 1525 N N . ASP A 1 193 ? 12.112 20.819 18.978 1.00 48.38 193 ASP A N 1
ATOM 1526 C CA . ASP A 1 193 ? 13.227 21.629 18.500 1.00 48.38 193 ASP A CA 1
ATOM 1527 C C . ASP A 1 193 ? 13.532 21.550 17.002 1.00 48.38 193 ASP A C 1
ATOM 1529 O O . ASP A 1 193 ? 14.476 20.917 16.531 1.00 48.38 193 ASP A O 1
ATOM 1533 N N . ILE A 1 194 ? 12.741 22.317 16.244 1.00 55.22 194 ILE A N 1
ATOM 1534 C CA . ILE A 1 194 ? 13.269 22.999 15.060 1.00 55.22 194 ILE A CA 1
ATOM 1535 C C . ILE A 1 194 ? 14.248 24.045 15.601 1.00 55.22 194 ILE A C 1
ATOM 1537 O O . ILE A 1 194 ? 13.883 25.193 15.847 1.00 55.22 194 ILE A O 1
ATOM 1541 N N . GLU A 1 195 ? 15.478 23.621 15.870 1.00 50.06 195 GLU A N 1
ATOM 1542 C CA . GLU A 1 195 ? 16.582 24.544 16.079 1.00 50.06 195 GLU A CA 1
ATOM 1543 C C . GLU A 1 195 ? 16.858 25.189 14.715 1.00 50.06 195 GLU A C 1
ATOM 1545 O O . GLU A 1 195 ? 17.442 24.585 13.812 1.00 50.06 195 GLU A O 1
ATOM 1550 N N . SER A 1 196 ? 16.295 26.385 14.537 1.00 50.94 196 SER A N 1
ATOM 1551 C CA . SER A 1 196 ? 16.531 27.272 13.403 1.00 50.94 196 SER A CA 1
ATOM 1552 C C . SER A 1 196 ? 18.025 27.557 13.322 1.00 50.94 196 SER A C 1
ATOM 1554 O O . SER A 1 196 ? 18.541 28.391 14.060 1.00 50.94 196 SER A O 1
ATOM 1556 N N . THR A 1 197 ? 18.727 26.828 12.464 1.00 50.44 197 THR A N 1
ATOM 1557 C CA . THR A 1 197 ? 20.081 27.186 12.048 1.00 50.44 197 THR A CA 1
ATOM 1558 C C . THR A 1 197 ? 19.942 28.021 10.785 1.00 50.44 197 THR A C 1
ATOM 1560 O O . THR A 1 197 ? 19.834 27.482 9.684 1.00 50.44 197 THR A O 1
ATOM 1563 N N . ASP A 1 198 ? 19.842 29.334 11.006 1.00 58.47 198 ASP A N 1
ATOM 1564 C CA . ASP A 1 198 ? 20.198 30.354 10.015 1.00 58.47 198 ASP A CA 1
ATOM 1565 C C . ASP A 1 198 ? 21.722 30.369 9.796 1.00 58.47 198 ASP A C 1
ATOM 1567 O O . ASP A 1 198 ? 22.467 30.135 10.781 1.00 58.47 198 ASP A O 1
#

Sequence (198 aa):
MSISFTSATSILRHEFERLRSFVGLWFRRIPPLLKIALGMQVGLTLIIIGVLRLGHLGIPSEIYNPPQVYLPGNPLPALVEVALCANYAHQKFSTTAEIDGRTFYFTYIFEDRVIIHTAVRAEDYNIGELVTLWGMPSGIQRHGATILVSWGLRSATLYANYFNPDRPIAFLAYDTDAVETAAWRGFVNKTGDIESTD

Secondary structure (DSSP, 8-state):
----THHHHHHHHHHHHHHHHHHHHHHHHS-HHHHHHHHHHHHHHHHHHHHHHHHHTTS-SS--PPPGGGSTTSBPPTTS----EEETTTTEEEEEEEETTEEEEEEEETTTTEEEEEEEE-TT-BHHHHHHHH-S-SEEEEETTEEEEESSSEEEEEE-SS--TTSBPSEEEEESS----EEP-------S------

Foldseek 3Di:
DDDDPVVPVVVVVVVVVVVVVVVVVVVVPDDPVVVVVVVVVVVVVVVVVVVVVVVVVLQPPDPDDPDPCQAFQHADDPPFDFPPPDPPVQQWGWGWDQDPNWIKIFIARNVRNTTFKIKTFFQSAFQVSCCVVLNDFQAWDDDQQWIWTHRWQKIFIAGGNDDDRPGGTGMIMGGPGGDDHHGDPPPDPPPDDPPDDD

Radius of gyration: 27.33 Å; chains: 1; bounding box: 63×67×70 Å

pLDDT: mean 86.64, std 13.63, range [46.78, 98.19]